Protein AF-A0A7T5R439-F1 (afdb_monomer_lite)

Secondary structure (DSSP, 8-state):
---PPPHHHHHHHHH-HHHHHHHHTS-GGGHHHHHHHHHHHHHHHTHHHH-SSHHHHHHHHHHHHHHHHHHHHT------TTHHHHHHHHHHHT--HHHHHHHHHHHHGGGGT---SSHHHHHHHHHHHTHHHHHHHHHHHT---TTHHHHHHHHHHHHHHHHHHHHHHTT---S-GGG--HHHHHH-HHHHHHHHHHHHHHHHHHHHHT-----HHHHHHHHHHHHHHHHHHHTTT-TTSHHHHSPPTTHHHHHH--

Sequence (258 aa):
MSDTLSYTGSLVRQNDPERFFLSLLQPAALRPALWALLALHQEIAKTREVVSEPTLGYMRLQWWRESIQSLFEGTAVSHHDILGPLAAAIQTYHLPQALFEQMLTGREYDLGNNIPATMEELNGYIGGVVTPLTEMILKVTGERPDGAAMISNAYGISGVMRSIPCMARQGRSLLPRECGTVDELFLDRTKRQEVLTMMHNAACQSLLDAGSFSSKWLKGMARTTHICLRHMQRLDFNVLDERFSAQPPFLQIRLLLG

Organism: NCBI:txid349221

Structure (mmCIF, N/CA/C/O backbone):
data_AF-A0A7T5R439-F1
#
_entry.id   AF-A0A7T5R439-F1
#
loop_
_atom_site.group_PDB
_atom_site.id
_atom_site.type_symbol
_atom_site.label_atom_id
_atom_site.label_alt_id
_atom_site.label_comp_id
_atom_site.label_asym_id
_atom_site.label_entity_id
_atom_site.label_seq_id
_atom_site.pdbx_PDB_ins_code
_atom_site.Cartn_x
_atom_site.Cartn_y
_atom_site.Cartn_z
_atom_site.occupancy
_atom_site.B_iso_or_equiv
_atom_site.auth_seq_id
_atom_site.auth_comp_id
_atom_site.auth_asym_id
_atom_site.auth_atom_id
_atom_site.pdbx_PDB_model_num
ATOM 1 N N . MET A 1 1 ? -24.910 -16.518 12.219 1.00 36.19 1 MET A N 1
ATOM 2 C CA . MET A 1 1 ? -25.427 -15.202 11.794 1.00 36.19 1 MET A CA 1
ATOM 3 C C . MET A 1 1 ? -24.653 -14.822 10.547 1.00 36.19 1 MET A C 1
ATOM 5 O O . MET A 1 1 ? -23.442 -14.989 10.548 1.00 36.19 1 MET A O 1
ATOM 9 N N . SER A 1 2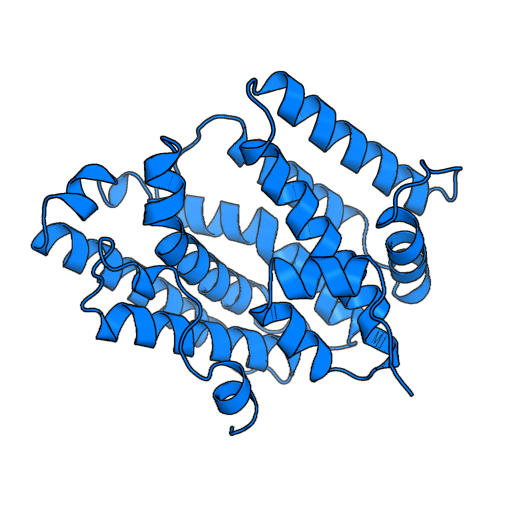 ? -25.334 -14.469 9.459 1.00 41.50 2 SER A N 1
ATOM 10 C CA . SER A 1 2 ? -24.666 -13.939 8.267 1.00 41.50 2 SER A CA 1
ATOM 11 C C . SER A 1 2 ? -24.110 -12.568 8.639 1.00 41.50 2 SER A C 1
ATOM 13 O O . SER A 1 2 ? -24.858 -11.595 8.608 1.00 41.50 2 SER A O 1
ATOM 15 N N . ASP A 1 3 ? -22.846 -12.500 9.057 1.00 55.12 3 ASP A N 1
ATOM 16 C CA . ASP A 1 3 ? -22.152 -11.227 9.263 1.00 55.12 3 ASP A CA 1
ATOM 17 C C . ASP A 1 3 ? -21.957 -10.572 7.895 1.00 55.12 3 ASP A C 1
ATOM 19 O O . ASP A 1 3 ? -20.976 -10.808 7.186 1.00 55.12 3 ASP A O 1
ATOM 23 N N . THR A 1 4 ? -22.948 -9.786 7.485 1.00 84.38 4 THR A N 1
ATOM 24 C CA . THR A 1 4 ? -22.843 -8.935 6.307 1.00 84.38 4 THR A CA 1
ATOM 25 C C . THR A 1 4 ? -21.735 -7.922 6.572 1.00 84.38 4 THR A C 1
ATOM 27 O O . THR A 1 4 ? -21.805 -7.148 7.526 1.00 84.38 4 THR A O 1
ATOM 30 N N . LEU A 1 5 ? -20.682 -7.956 5.753 1.00 89.31 5 LEU A N 1
ATOM 31 C CA . LEU A 1 5 ? -19.584 -6.996 5.843 1.00 89.31 5 LEU A CA 1
ATOM 32 C C . LEU A 1 5 ? -20.117 -5.569 5.676 1.00 89.31 5 LEU A C 1
ATOM 34 O O . LEU A 1 5 ? -21.018 -5.328 4.872 1.00 89.31 5 LEU A O 1
ATOM 38 N N . SER A 1 6 ? -19.512 -4.610 6.382 1.00 94.00 6 SER A N 1
ATOM 39 C CA . SER A 1 6 ? -19.744 -3.190 6.108 1.00 94.00 6 SER A CA 1
ATOM 40 C C . SER A 1 6 ? -19.358 -2.847 4.663 1.00 94.00 6 SER A C 1
ATOM 42 O O . SER A 1 6 ? -18.637 -3.604 4.002 1.00 94.00 6 SER A O 1
ATOM 44 N N . TYR A 1 7 ? -19.779 -1.676 4.176 1.00 95.50 7 TYR A N 1
ATOM 45 C CA . TYR A 1 7 ? -19.345 -1.177 2.868 1.00 95.50 7 TYR A CA 1
ATOM 46 C C . TYR A 1 7 ? -17.811 -1.162 2.747 1.00 95.50 7 TYR A C 1
ATOM 48 O O . TYR A 1 7 ? -17.253 -1.754 1.825 1.00 95.50 7 TYR A O 1
ATOM 56 N N . THR A 1 8 ? -17.117 -0.583 3.736 1.00 97.25 8 THR A N 1
ATOM 57 C CA . THR A 1 8 ? -15.646 -0.546 3.780 1.00 97.25 8 THR A CA 1
ATOM 58 C C . THR A 1 8 ? -15.032 -1.946 3.818 1.00 97.25 8 THR A C 1
ATOM 60 O O . THR A 1 8 ? -14.079 -2.211 3.093 1.00 97.25 8 THR A O 1
ATOM 63 N N . GLY A 1 9 ? -15.598 -2.879 4.591 1.00 97.12 9 GLY A N 1
ATOM 64 C CA . GLY A 1 9 ? -15.132 -4.267 4.632 1.00 97.12 9 GLY A CA 1
ATOM 65 C C . GLY A 1 9 ? -15.299 -4.988 3.292 1.00 97.12 9 GLY A C 1
ATOM 66 O O . GLY A 1 9 ? -14.397 -5.705 2.859 1.00 97.12 9 GLY A O 1
ATOM 67 N N . SER A 1 10 ? -16.419 -4.759 2.605 1.00 96.81 10 SER A N 1
ATOM 68 C CA . SER A 1 10 ? -16.687 -5.316 1.274 1.00 96.81 10 SER A CA 1
ATOM 69 C C . SER A 1 10 ? -15.727 -4.754 0.224 1.00 96.81 10 SER A C 1
ATOM 71 O O . SER A 1 10 ? -15.147 -5.524 -0.545 1.00 96.81 10 SER A O 1
ATOM 73 N N . LEU A 1 11 ? -15.492 -3.437 0.246 1.00 96.06 11 LEU A N 1
ATOM 74 C CA . LEU A 1 11 ? -14.556 -2.761 -0.653 1.00 96.06 11 LEU A CA 1
ATOM 75 C C . LEU A 1 11 ? -13.129 -3.296 -0.480 1.00 96.06 11 LEU A C 1
ATOM 77 O O . LEU A 1 11 ? -12.463 -3.631 -1.462 1.00 96.06 11 LEU A O 1
ATOM 81 N N . VAL A 1 12 ? -12.675 -3.432 0.770 1.00 97.25 12 VAL A N 1
ATOM 82 C CA . VAL A 1 12 ? -11.326 -3.922 1.080 1.00 97.25 12 VAL A CA 1
ATOM 83 C C . VAL A 1 12 ? -11.181 -5.394 0.709 1.00 97.25 12 VAL A C 1
ATOM 85 O O . VAL A 1 12 ? -10.183 -5.763 0.101 1.00 97.25 12 VAL A O 1
ATOM 88 N N . ARG A 1 13 ? -12.187 -6.235 0.977 1.00 95.69 13 ARG A N 1
ATOM 89 C CA . ARG A 1 13 ? -12.178 -7.646 0.558 1.00 95.69 13 ARG A CA 1
ATOM 90 C C . ARG A 1 13 ? -12.018 -7.807 -0.955 1.00 95.69 13 ARG A C 1
ATOM 92 O O . ARG A 1 13 ? -11.342 -8.737 -1.386 1.00 95.69 13 ARG A O 1
ATOM 99 N N . GLN A 1 14 ? -12.667 -6.950 -1.740 1.00 94.12 14 GLN A N 1
ATOM 100 C CA . GLN A 1 14 ? -12.645 -7.032 -3.199 1.00 94.12 14 GLN A CA 1
ATOM 101 C C . GLN A 1 14 ? -11.305 -6.582 -3.788 1.00 94.12 14 GLN A C 1
ATOM 103 O O . GLN A 1 14 ? -10.763 -7.254 -4.660 1.00 94.12 14 GLN A O 1
ATOM 108 N N . ASN A 1 15 ? -10.783 -5.451 -3.318 1.00 92.69 15 ASN A N 1
ATOM 109 C CA . ASN A 1 15 ? -9.663 -4.764 -3.964 1.00 92.69 15 ASN A CA 1
ATOM 110 C C . ASN A 1 15 ? -8.315 -5.003 -3.263 1.00 92.69 15 ASN A C 1
ATOM 112 O O . ASN A 1 15 ? -7.264 -4.708 -3.823 1.00 92.69 15 ASN A O 1
ATOM 116 N N . ASP A 1 16 ? -8.335 -5.513 -2.032 1.00 93.44 16 ASP A N 1
ATOM 117 C CA . ASP A 1 16 ? -7.153 -5.737 -1.200 1.00 93.44 16 ASP A CA 1
ATOM 118 C C . ASP A 1 16 ? -7.342 -6.957 -0.284 1.00 93.44 16 ASP A C 1
ATOM 120 O O . ASP A 1 16 ? -7.381 -6.854 0.951 1.00 93.44 16 ASP A O 1
ATOM 124 N N . PRO A 1 17 ? -7.493 -8.151 -0.882 1.00 92.31 17 PRO A N 1
ATOM 125 C CA . PRO A 1 17 ? -7.765 -9.372 -0.134 1.00 92.31 17 PRO A CA 1
ATOM 126 C C . PRO A 1 17 ? -6.635 -9.732 0.843 1.00 92.31 17 PRO A C 1
ATOM 128 O O . PRO A 1 17 ? -6.878 -10.420 1.834 1.00 92.31 17 PRO A O 1
ATOM 131 N N . GLU A 1 18 ? -5.408 -9.271 0.583 1.00 92.69 18 GLU A N 1
ATOM 132 C CA . GLU A 1 18 ? -4.233 -9.498 1.430 1.00 92.69 18 GLU A CA 1
ATOM 133 C C . GLU A 1 18 ? -4.396 -8.786 2.775 1.00 92.69 18 GLU A C 1
ATOM 135 O O . GLU A 1 18 ? -4.435 -9.440 3.823 1.00 92.69 18 GLU A O 1
ATOM 140 N N . ARG A 1 19 ? -4.580 -7.458 2.764 1.00 95.38 19 ARG A N 1
ATOM 141 C CA . ARG A 1 19 ? -4.752 -6.689 4.005 1.00 95.38 19 ARG A CA 1
ATOM 142 C C . ARG A 1 19 ? -6.142 -6.872 4.612 1.00 95.38 19 ARG A C 1
ATOM 144 O O . ARG A 1 19 ? -6.267 -6.799 5.836 1.00 95.38 19 ARG A O 1
ATOM 151 N N . PHE A 1 20 ? -7.157 -7.228 3.812 1.00 96.25 20 PHE A N 1
ATOM 152 C CA . PHE A 1 20 ? -8.430 -7.726 4.342 1.00 96.25 20 PHE A CA 1
ATOM 153 C C . PHE A 1 20 ? -8.198 -8.942 5.244 1.00 96.25 20 PHE A C 1
ATOM 155 O O . PHE A 1 20 ? -8.630 -8.941 6.394 1.00 96.25 20 PHE A O 1
ATOM 162 N N . PHE A 1 21 ? -7.468 -9.955 4.771 1.00 94.88 21 PHE A N 1
ATOM 163 C CA . PHE A 1 21 ? -7.203 -11.148 5.571 1.00 94.88 21 PHE A CA 1
ATOM 164 C C . PHE A 1 21 ? -6.377 -10.835 6.825 1.00 94.88 21 PHE A C 1
ATOM 166 O O . PHE A 1 21 ? -6.724 -11.300 7.910 1.00 94.88 21 PHE A O 1
ATOM 173 N N . LEU A 1 22 ? -5.345 -9.989 6.716 1.00 95.75 22 LEU A N 1
ATOM 174 C CA . LEU A 1 22 ? -4.570 -9.549 7.883 1.00 95.75 22 LEU A CA 1
ATOM 175 C C . LEU A 1 22 ? -5.447 -8.868 8.943 1.00 95.75 22 LEU A C 1
ATOM 177 O O . LEU A 1 22 ? -5.256 -9.100 10.136 1.00 95.75 22 LEU A O 1
ATOM 181 N N . SER A 1 23 ? -6.455 -8.094 8.529 1.00 96.81 23 SER A N 1
ATOM 182 C CA . SER A 1 23 ? -7.412 -7.486 9.464 1.00 96.81 23 SER A CA 1
ATOM 183 C C . SER A 1 23 ? -8.276 -8.521 10.197 1.00 96.81 23 SER A C 1
ATOM 185 O O . SER A 1 23 ? -8.671 -8.293 11.338 1.00 96.81 23 SER A O 1
ATOM 187 N N . LEU A 1 24 ? -8.536 -9.691 9.601 1.00 95.25 24 LEU A N 1
ATOM 188 C CA . LEU A 1 24 ? -9.298 -10.760 10.257 1.00 95.25 24 LEU A CA 1
ATOM 189 C C . LEU A 1 24 ? -8.507 -11.438 11.383 1.00 95.25 24 LEU A C 1
ATOM 191 O O . LEU A 1 24 ? -9.117 -11.945 12.325 1.00 95.25 24 LEU A O 1
ATOM 195 N N . LEU A 1 25 ? -7.172 -11.392 11.320 1.00 93.25 25 LEU A N 1
ATOM 196 C CA . LEU A 1 25 ? -6.280 -11.862 12.386 1.00 93.25 25 LEU A CA 1
ATOM 197 C C . LEU A 1 25 ? -6.239 -10.905 13.589 1.00 93.25 25 LEU A C 1
ATOM 199 O O . LEU A 1 25 ? -5.711 -11.261 14.643 1.00 93.25 25 LEU A O 1
ATOM 203 N N . GLN A 1 26 ? -6.803 -9.703 13.443 1.00 95.44 26 GLN A N 1
ATOM 204 C CA . GLN A 1 26 ? -6.960 -8.728 14.517 1.00 95.44 26 GLN A CA 1
ATOM 205 C C . GLN A 1 26 ? -8.300 -8.925 15.253 1.00 95.44 26 GLN A C 1
ATOM 207 O O . GLN A 1 26 ? -9.252 -9.479 14.678 1.00 95.44 26 GLN A O 1
ATOM 212 N N . PRO A 1 27 ? -8.409 -8.474 16.522 1.00 96.56 27 PRO A N 1
ATOM 213 C CA . PRO A 1 27 ? -9.661 -8.510 17.271 1.00 96.56 27 PRO A CA 1
ATOM 214 C C . PRO A 1 27 ? -10.825 -7.897 16.484 1.00 96.56 27 PRO A C 1
ATOM 216 O O . PRO A 1 27 ? -10.680 -6.844 15.862 1.00 96.56 27 PRO A O 1
ATOM 219 N N . ALA A 1 28 ? -11.998 -8.536 16.537 1.00 96.50 28 ALA A N 1
ATOM 220 C CA . ALA A 1 28 ? -13.165 -8.141 15.744 1.00 96.50 28 ALA A CA 1
ATOM 221 C C . ALA A 1 28 ? -13.570 -6.670 15.937 1.00 96.50 28 ALA A C 1
ATOM 223 O O . ALA A 1 28 ? -13.944 -6.014 14.969 1.00 96.50 28 ALA A O 1
ATOM 224 N N . ALA A 1 29 ? -13.410 -6.142 17.155 1.00 96.88 29 ALA A N 1
ATOM 225 C CA . ALA A 1 29 ? -13.717 -4.754 17.499 1.00 96.88 29 ALA A CA 1
ATOM 226 C C . ALA A 1 29 ? -12.873 -3.715 16.735 1.00 96.88 29 ALA A C 1
ATOM 228 O O . ALA A 1 29 ? -13.324 -2.591 16.549 1.00 96.88 29 ALA A O 1
ATOM 229 N N . LEU A 1 30 ? -11.671 -4.077 16.267 1.00 98.19 30 LEU A N 1
ATOM 230 C CA . LEU A 1 30 ? -10.779 -3.156 15.550 1.00 98.19 30 LEU A CA 1
ATOM 231 C C . LEU A 1 30 ? -11.061 -3.109 14.042 1.00 98.19 30 LEU A C 1
ATOM 233 O O . LEU A 1 30 ? -10.717 -2.141 13.365 1.00 98.19 30 LEU A O 1
ATOM 237 N N . ARG A 1 31 ? -11.678 -4.164 13.497 1.00 97.81 31 ARG A N 1
ATOM 238 C CA . ARG A 1 31 ? -11.831 -4.368 12.048 1.00 97.81 31 ARG A CA 1
ATOM 239 C C . ARG A 1 31 ? -12.554 -3.223 11.333 1.00 97.81 31 ARG A C 1
ATOM 241 O 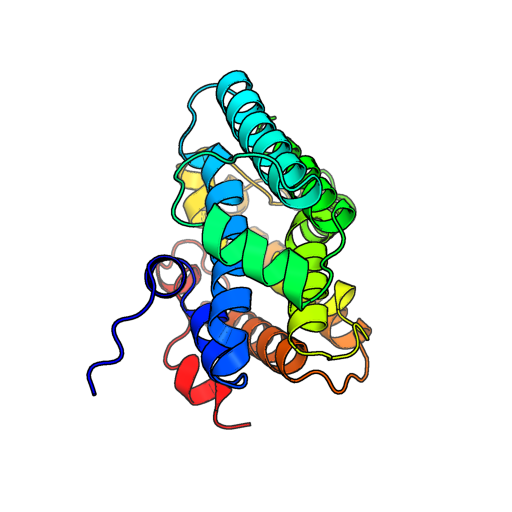O . ARG A 1 31 ? -12.073 -2.855 10.265 1.00 97.81 31 ARG A O 1
ATOM 248 N N . PRO A 1 32 ? -13.621 -2.603 11.881 1.00 97.69 32 PRO A N 1
ATOM 249 C CA . PRO A 1 32 ? -14.261 -1.464 11.223 1.00 97.69 32 PRO A CA 1
ATOM 250 C C . PRO A 1 32 ? -13.303 -0.292 10.968 1.00 97.69 32 PRO A C 1
ATOM 252 O O . PRO A 1 32 ? -13.306 0.265 9.870 1.00 97.69 32 PRO A O 1
ATOM 255 N N . ALA A 1 33 ? -12.441 0.037 11.938 1.00 98.44 33 ALA A N 1
ATOM 256 C CA . ALA A 1 33 ? -11.448 1.102 11.798 1.00 98.44 33 ALA A CA 1
ATOM 257 C C . ALA A 1 33 ? -10.343 0.725 10.800 1.00 98.44 33 ALA A C 1
ATOM 259 O O . ALA A 1 33 ? -9.982 1.532 9.943 1.00 98.44 33 ALA A O 1
ATOM 260 N N . LEU A 1 34 ? -9.864 -0.523 10.848 1.00 98.69 34 LEU A N 1
ATOM 261 C CA . LEU A 1 34 ? -8.894 -1.033 9.873 1.00 98.69 34 LEU A CA 1
ATOM 262 C C . LEU A 1 34 ? -9.450 -0.976 8.446 1.00 98.69 34 LEU A C 1
ATOM 264 O O . LEU A 1 34 ? -8.769 -0.516 7.533 1.00 98.69 34 LEU A O 1
ATOM 268 N N . TRP A 1 35 ? -10.699 -1.400 8.244 1.00 98.62 35 TRP A N 1
ATOM 269 C CA . TRP A 1 35 ? -11.342 -1.354 6.934 1.00 98.62 35 TRP A CA 1
ATOM 270 C C . TRP A 1 35 ? -11.584 0.073 6.453 1.00 98.62 35 TRP A C 1
ATOM 272 O O . TRP A 1 35 ? -11.433 0.316 5.263 1.00 98.62 35 TRP A O 1
ATOM 282 N N . ALA A 1 36 ? -11.904 1.022 7.338 1.00 98.38 36 ALA A N 1
ATOM 283 C CA . ALA A 1 36 ? -12.025 2.432 6.965 1.00 98.38 36 ALA A CA 1
ATOM 284 C C . ALA A 1 36 ? -10.696 3.002 6.435 1.00 98.38 36 ALA A C 1
ATOM 286 O O . ALA A 1 36 ? -10.678 3.616 5.369 1.00 98.38 36 ALA A O 1
ATOM 287 N N . LEU A 1 37 ? -9.580 2.735 7.125 1.00 98.69 37 LEU A N 1
ATOM 288 C CA . LEU A 1 37 ? -8.247 3.184 6.704 1.00 98.69 37 LEU A CA 1
ATOM 289 C C . LEU A 1 37 ? -7.794 2.523 5.395 1.00 98.69 37 LEU A C 1
ATOM 291 O O . LEU A 1 37 ? -7.298 3.198 4.493 1.00 98.69 37 LEU A O 1
ATOM 295 N N . LEU A 1 38 ? -7.999 1.209 5.265 1.00 98.56 38 LEU A N 1
ATOM 296 C CA . LEU A 1 38 ? -7.659 0.464 4.050 1.00 98.56 38 LEU A CA 1
ATOM 297 C C . LEU A 1 38 ? -8.515 0.907 2.853 1.00 98.56 38 LEU A C 1
ATOM 299 O O . LEU A 1 38 ? -7.983 1.069 1.755 1.00 98.56 38 LEU A O 1
ATOM 303 N N . ALA A 1 39 ? -9.814 1.141 3.065 1.00 98.19 39 ALA A N 1
ATOM 304 C CA . ALA A 1 39 ? -10.729 1.652 2.047 1.00 98.19 39 ALA A CA 1
ATOM 305 C C . ALA A 1 39 ? -10.318 3.053 1.580 1.00 98.19 39 ALA A C 1
ATOM 307 O O . ALA A 1 39 ? -10.225 3.288 0.376 1.00 98.19 39 ALA A O 1
ATOM 308 N N . LEU A 1 40 ? -10.006 3.959 2.516 1.00 98.12 40 LEU A N 1
ATOM 309 C CA . LEU A 1 40 ? -9.511 5.296 2.193 1.00 98.12 40 LEU A CA 1
ATOM 310 C C . LEU A 1 40 ? -8.239 5.225 1.342 1.00 98.12 40 LEU A C 1
ATOM 312 O O . LEU A 1 40 ? -8.172 5.843 0.283 1.00 98.12 40 LEU A O 1
ATOM 316 N N . HIS A 1 41 ? -7.245 4.443 1.774 1.00 97.69 41 HIS A N 1
ATOM 317 C CA . HIS A 1 41 ? -5.986 4.313 1.040 1.00 97.69 41 HIS A CA 1
ATOM 318 C C . HIS A 1 41 ? -6.208 3.834 -0.404 1.00 97.69 41 HIS A C 1
ATOM 320 O O . HIS A 1 41 ? -5.544 4.313 -1.323 1.00 97.69 41 HIS A O 1
ATOM 326 N N . GLN A 1 42 ? -7.145 2.908 -0.626 1.00 95.31 42 GLN A N 1
ATOM 327 C CA . GLN A 1 42 ? -7.497 2.452 -1.973 1.00 95.31 42 GLN A CA 1
ATOM 328 C C . GLN A 1 42 ? -8.189 3.538 -2.798 1.00 95.31 42 GLN A C 1
ATOM 330 O O . GLN A 1 42 ? -7.831 3.730 -3.956 1.00 95.31 42 GLN A O 1
ATOM 335 N N . GLU A 1 43 ? -9.156 4.256 -2.229 1.00 95.00 43 GLU A N 1
ATOM 336 C CA . GLU A 1 43 ? -9.875 5.308 -2.955 1.00 95.00 43 GLU A CA 1
ATOM 337 C C . GLU A 1 43 ? -8.979 6.489 -3.334 1.00 95.00 43 GLU A C 1
ATOM 339 O O . GLU A 1 43 ? -9.120 7.036 -4.431 1.00 95.00 43 GLU A O 1
ATOM 344 N N . ILE A 1 44 ? -8.019 6.846 -2.475 1.00 95.62 44 ILE A N 1
ATOM 345 C CA . ILE A 1 44 ? -7.010 7.852 -2.813 1.00 95.62 44 ILE A CA 1
ATOM 346 C C . ILE A 1 44 ? -6.110 7.320 -3.940 1.00 95.62 44 ILE A C 1
ATOM 348 O O . ILE A 1 44 ? -5.922 8.020 -4.934 1.00 95.62 44 ILE A O 1
ATOM 352 N N . ALA A 1 45 ? -5.610 6.080 -3.844 1.00 93.19 45 ALA A N 1
ATOM 353 C CA . ALA A 1 45 ? -4.738 5.480 -4.863 1.00 93.19 45 ALA A CA 1
ATOM 354 C C . ALA A 1 45 ? -5.392 5.389 -6.255 1.00 93.19 45 ALA A C 1
ATOM 356 O O . ALA A 1 45 ? -4.745 5.674 -7.264 1.00 93.19 45 ALA A O 1
ATOM 357 N N . LYS A 1 46 ? -6.691 5.066 -6.314 1.00 92.19 46 LYS A N 1
ATOM 358 C CA . LYS A 1 46 ? -7.465 5.001 -7.565 1.00 92.19 46 LYS A CA 1
ATOM 359 C C . LYS A 1 46 ? -7.579 6.343 -8.282 1.00 92.19 46 LYS A C 1
ATOM 361 O O . LYS A 1 46 ? -7.888 6.351 -9.468 1.00 92.19 46 LYS A O 1
ATOM 366 N N . THR A 1 47 ? -7.331 7.469 -7.605 1.00 93.62 47 THR A N 1
ATOM 367 C CA . THR A 1 47 ? -7.477 8.814 -8.188 1.00 93.62 47 THR A CA 1
ATOM 368 C C . THR A 1 47 ? -6.767 8.928 -9.528 1.00 93.62 47 THR A C 1
ATOM 370 O O . THR A 1 47 ? -7.378 9.377 -10.491 1.00 93.62 47 THR A O 1
ATOM 373 N N . ARG A 1 48 ? -5.522 8.447 -9.633 1.00 90.25 48 ARG A N 1
ATOM 374 C CA . ARG A 1 48 ? -4.771 8.518 -10.890 1.00 90.25 48 ARG A CA 1
ATOM 375 C C . ARG A 1 48 ? -5.350 7.637 -12.003 1.00 90.25 48 ARG A C 1
ATOM 377 O O . ARG A 1 48 ? -5.147 7.945 -13.173 1.00 90.25 48 ARG A O 1
ATOM 384 N N . GLU A 1 49 ? -6.038 6.553 -11.664 1.00 87.88 49 GLU A N 1
ATOM 385 C CA . GLU A 1 49 ? -6.609 5.608 -12.633 1.00 87.88 49 GLU A CA 1
ATOM 386 C C . GLU A 1 49 ? -7.949 6.087 -13.203 1.00 87.88 49 GLU A C 1
ATOM 388 O O . GLU A 1 49 ? -8.283 5.753 -14.335 1.00 87.88 49 GLU A O 1
ATOM 393 N N . VAL A 1 50 ? -8.709 6.872 -12.432 1.00 89.31 50 VAL A N 1
ATOM 394 C CA . VAL A 1 50 ? -10.078 7.285 -12.792 1.00 89.31 50 VAL A CA 1
ATOM 395 C C . VAL A 1 50 ? -10.171 8.688 -13.396 1.00 89.31 50 VAL A C 1
ATOM 397 O O . VAL A 1 50 ? -11.255 9.094 -13.812 1.00 89.31 50 VAL A O 1
ATOM 400 N N . VAL A 1 51 ? -9.069 9.442 -13.434 1.00 89.81 51 VAL A N 1
ATOM 401 C CA . VAL A 1 51 ? -9.020 10.799 -14.001 1.00 89.81 51 VAL A CA 1
ATOM 402 C C . VAL A 1 51 ? -8.192 10.836 -15.283 1.00 89.81 51 VAL A C 1
ATOM 404 O O . VAL A 1 51 ? -7.114 10.246 -15.352 1.00 89.81 51 VAL A O 1
ATOM 407 N N . SER A 1 52 ? -8.684 11.565 -16.285 1.00 84.31 52 SER A N 1
ATOM 408 C CA . SER A 1 52 ? -7.984 11.745 -17.566 1.00 84.31 52 SER A CA 1
ATOM 409 C C . SER A 1 52 ? -6.943 12.865 -17.518 1.00 84.31 52 SER A C 1
ATOM 411 O O . SER A 1 52 ? -5.887 12.741 -18.126 1.00 84.31 52 SER A O 1
ATOM 413 N N . GLU A 1 53 ? -7.224 13.934 -16.765 1.00 90.25 53 GLU A N 1
ATOM 414 C CA . GLU A 1 53 ? -6.381 15.131 -16.679 1.00 90.25 53 GLU A CA 1
ATOM 415 C C . GLU A 1 53 ? -5.799 15.299 -15.267 1.00 90.25 53 GLU A C 1
ATOM 417 O O . GLU A 1 53 ? -6.548 15.157 -14.290 1.00 90.25 53 GLU A O 1
ATOM 422 N N . PRO A 1 54 ? -4.512 15.674 -15.116 1.00 92.00 54 PRO A N 1
ATOM 423 C CA . PRO A 1 54 ? -3.891 15.890 -13.806 1.00 92.00 54 PRO A CA 1
ATOM 424 C C . PRO A 1 54 ? -4.680 16.848 -12.908 1.00 92.00 54 PRO A C 1
ATOM 426 O O . PRO A 1 54 ? -4.849 16.580 -11.720 1.00 92.00 54 PRO A O 1
ATOM 429 N N . THR A 1 55 ? -5.241 17.922 -13.474 1.00 94.38 55 THR A N 1
ATOM 430 C CA . THR A 1 55 ? -6.057 18.904 -12.741 1.00 94.38 55 THR A CA 1
ATOM 431 C C . THR A 1 55 ? -7.264 18.268 -12.049 1.00 94.38 55 THR A C 1
ATOM 433 O O . THR A 1 55 ? -7.540 18.592 -10.897 1.00 94.38 55 THR A O 1
ATOM 436 N N . LEU A 1 56 ? -7.950 17.318 -12.697 1.00 95.62 56 LEU A N 1
ATOM 437 C CA . LEU A 1 56 ? -9.073 16.597 -12.083 1.00 95.62 56 LEU A CA 1
ATOM 438 C C . LEU A 1 56 ? -8.602 15.706 -10.928 1.00 95.62 56 LEU A C 1
ATOM 440 O O . LEU A 1 56 ? -9.291 15.582 -9.915 1.00 95.62 56 LEU A O 1
ATOM 444 N N . GLY A 1 57 ? -7.410 15.121 -11.060 1.00 95.81 57 GLY A N 1
ATOM 445 C CA . GLY A 1 57 ? -6.752 14.392 -9.980 1.00 95.81 57 GLY A CA 1
ATOM 446 C C . GLY A 1 57 ? -6.477 15.278 -8.769 1.00 95.81 57 GLY A C 1
ATOM 447 O O . GLY A 1 57 ? -6.859 14.917 -7.657 1.00 95.81 57 GLY A O 1
ATOM 448 N N . TYR A 1 58 ? -5.898 16.463 -8.987 1.00 96.38 58 TYR A N 1
ATOM 449 C CA . TYR A 1 58 ? -5.639 17.432 -7.918 1.00 96.38 58 TYR A CA 1
ATOM 450 C C . TYR A 1 58 ? -6.931 17.868 -7.226 1.00 96.38 58 TYR A C 1
ATOM 452 O O . TYR A 1 58 ? -6.986 17.872 -6.001 1.00 96.38 58 TYR A O 1
ATOM 460 N N . MET A 1 59 ? -7.998 18.150 -7.981 1.00 96.56 59 MET A N 1
ATOM 461 C CA . MET A 1 59 ? -9.306 18.484 -7.403 1.00 96.56 59 MET A CA 1
ATOM 462 C C . MET A 1 59 ? -9.867 17.347 -6.536 1.00 96.56 59 MET A C 1
ATOM 464 O O . MET A 1 59 ? -10.402 17.603 -5.460 1.00 96.56 59 MET A O 1
ATOM 468 N N . ARG A 1 60 ? -9.724 16.085 -6.964 1.00 96.62 60 ARG A N 1
ATOM 469 C CA . ARG A 1 60 ? -10.177 14.922 -6.182 1.00 96.62 60 ARG A CA 1
ATOM 470 C C . ARG A 1 60 ? -9.355 14.726 -4.905 1.00 96.62 60 ARG A C 1
ATOM 472 O O . ARG A 1 60 ? -9.938 14.448 -3.860 1.00 96.62 60 ARG A O 1
ATOM 479 N N . LEU A 1 61 ? -8.028 14.868 -4.968 1.00 97.19 61 LEU A N 1
ATOM 480 C CA . LEU A 1 61 ? -7.171 14.803 -3.775 1.00 97.19 61 LEU A CA 1
ATOM 481 C C . LEU A 1 61 ? -7.461 15.960 -2.815 1.00 97.19 61 LEU A C 1
ATOM 483 O O . LEU A 1 61 ? -7.525 15.746 -1.607 1.00 97.19 61 LEU A O 1
ATOM 487 N N . GLN A 1 62 ? -7.722 17.153 -3.347 1.00 97.25 62 GLN A N 1
ATOM 488 C CA . GLN A 1 62 ? -8.113 18.311 -2.553 1.00 97.25 62 GLN A CA 1
ATOM 489 C C . GLN A 1 62 ? -9.463 18.100 -1.858 1.00 97.25 62 GLN A C 1
ATOM 491 O O . GLN A 1 62 ? -9.584 18.369 -0.667 1.00 97.25 62 GLN A O 1
ATOM 496 N N . TRP A 1 63 ? -10.447 17.519 -2.548 1.00 96.62 63 TRP A N 1
ATOM 497 C CA . TRP A 1 63 ? -11.715 17.140 -1.923 1.00 96.62 63 TRP A CA 1
ATOM 498 C C . TRP A 1 63 ? -11.520 16.141 -0.772 1.00 96.62 63 TRP A C 1
ATOM 500 O O . TRP A 1 63 ? -12.156 16.273 0.275 1.00 96.62 63 TRP A O 1
ATOM 510 N N . TRP A 1 64 ? -10.625 15.155 -0.928 1.00 97.38 64 TRP A N 1
ATOM 511 C CA . TRP A 1 64 ? -10.281 14.231 0.159 1.00 97.38 64 TRP A CA 1
ATOM 512 C C . TRP A 1 64 ? -9.628 14.950 1.338 1.00 97.38 64 TRP A C 1
ATOM 514 O O . TRP A 1 64 ? -9.987 14.674 2.483 1.00 97.38 64 TRP A O 1
ATOM 524 N N . ARG A 1 65 ? -8.706 15.876 1.062 1.00 97.56 65 ARG A N 1
ATOM 525 C CA . ARG A 1 65 ? -8.029 16.698 2.070 1.00 97.56 65 ARG A CA 1
ATOM 526 C C . ARG A 1 65 ? -9.029 17.497 2.900 1.00 97.56 65 ARG A C 1
ATOM 528 O O . ARG A 1 65 ? -9.040 17.370 4.122 1.00 97.56 65 ARG A O 1
ATOM 535 N N . GLU A 1 66 ? -9.912 18.236 2.236 1.00 96.88 66 GLU A N 1
ATOM 536 C CA . GLU A 1 66 ? -10.965 19.035 2.873 1.00 96.88 66 GLU A CA 1
ATOM 537 C C . GLU A 1 66 ? -11.939 18.151 3.658 1.00 96.88 66 GLU A C 1
ATOM 539 O O . GLU A 1 66 ? -12.238 18.431 4.815 1.00 96.88 66 GLU A O 1
ATOM 544 N N . SER A 1 67 ? -12.363 17.026 3.076 1.00 97.12 67 SER A N 1
ATOM 545 C CA . SER A 1 67 ? -13.274 16.092 3.745 1.00 97.12 67 SER A CA 1
ATOM 546 C C . SER A 1 67 ? -12.669 15.514 5.021 1.00 97.12 67 SER A C 1
ATOM 548 O O . SER A 1 67 ? -13.358 15.430 6.033 1.00 97.12 67 SER A O 1
ATOM 550 N N . ILE A 1 68 ? -11.390 15.119 4.995 1.00 97.19 68 ILE A N 1
ATOM 551 C CA . ILE A 1 68 ? -10.682 14.602 6.173 1.00 97.19 68 ILE A CA 1
ATOM 552 C C . ILE A 1 68 ? -10.493 15.712 7.205 1.00 97.19 68 ILE A C 1
ATOM 554 O O . ILE A 1 68 ? -10.745 15.474 8.384 1.00 97.19 68 ILE A O 1
ATOM 558 N N . GLN A 1 69 ? -10.111 16.918 6.778 1.00 96.88 69 GLN A N 1
ATOM 559 C CA . GLN A 1 69 ? -10.002 18.082 7.657 1.00 96.88 69 GLN A CA 1
ATOM 560 C C . GLN A 1 69 ? -11.320 18.349 8.400 1.00 96.88 69 GLN A C 1
ATOM 562 O O . GLN A 1 69 ? -11.304 18.495 9.621 1.00 96.88 69 GLN A O 1
ATOM 567 N N . SER A 1 70 ? -12.465 18.292 7.714 1.00 96.44 70 SER A N 1
ATOM 568 C CA . SER A 1 70 ? -13.778 18.435 8.352 1.00 96.44 70 SER A CA 1
ATOM 569 C C . SER A 1 70 ? -14.058 17.365 9.418 1.00 96.44 70 SER A C 1
ATOM 571 O O . SER A 1 70 ? -14.670 17.673 10.441 1.00 96.44 70 SER A O 1
ATOM 573 N N . LEU A 1 71 ? -13.566 16.125 9.250 1.00 96.12 71 LEU A N 1
ATOM 574 C CA . LEU A 1 71 ? -13.678 15.090 10.294 1.00 96.12 71 LEU A CA 1
ATOM 575 C C . LEU A 1 71 ? -12.903 15.475 11.565 1.00 96.12 71 LEU A C 1
ATOM 577 O O . LEU A 1 71 ? -13.373 15.198 12.668 1.00 96.12 71 LEU A O 1
ATOM 581 N N . PHE A 1 72 ? -11.730 16.101 11.417 1.00 96.31 72 PHE A N 1
ATOM 582 C CA . PHE A 1 72 ? -10.913 16.576 12.540 1.00 96.31 72 PHE A CA 1
ATOM 583 C C . PHE A 1 72 ? -11.513 17.808 13.225 1.00 96.31 72 PHE A C 1
ATOM 585 O O . PHE A 1 72 ? -11.419 17.938 14.443 1.00 96.31 72 PHE A O 1
ATOM 592 N N . GLU A 1 73 ? -12.164 18.682 12.460 1.00 95.06 73 GLU A N 1
ATOM 593 C CA . GLU A 1 73 ? -12.855 19.871 12.972 1.00 95.06 73 GLU A CA 1
ATOM 594 C C . GLU A 1 73 ? -14.232 19.551 13.579 1.00 95.06 73 GLU A C 1
ATOM 596 O O . GLU A 1 73 ? -14.826 20.396 14.247 1.00 95.06 73 GLU A O 1
ATOM 601 N N . GLY A 1 74 ? -14.753 18.339 13.360 1.00 90.12 74 GLY A N 1
ATOM 602 C CA . GLY A 1 74 ? -16.089 17.939 13.806 1.00 90.12 74 GLY A CA 1
ATOM 603 C C . GLY A 1 74 ? -17.218 18.644 13.046 1.00 90.12 74 GLY A C 1
ATOM 604 O O . GLY A 1 74 ? -18.321 18.785 13.576 1.00 90.12 74 GLY A O 1
ATOM 605 N N . THR A 1 75 ? -16.951 19.111 11.825 1.00 88.69 75 THR A N 1
ATOM 606 C CA . THR A 1 75 ? -17.925 19.806 10.975 1.00 88.69 75 THR A CA 1
ATOM 607 C C . THR A 1 75 ? -18.708 18.827 10.097 1.00 88.69 75 THR A C 1
ATOM 609 O O . THR A 1 75 ? -18.394 17.638 10.004 1.00 88.69 75 THR A O 1
ATOM 612 N N . ALA A 1 76 ? -19.799 19.304 9.488 1.00 74.94 76 ALA A N 1
ATOM 613 C CA . ALA A 1 76 ? -20.636 18.472 8.631 1.00 74.94 76 ALA A CA 1
ATOM 614 C C . ALA A 1 76 ? -19.839 17.975 7.417 1.00 74.94 76 ALA A C 1
ATOM 616 O O . ALA A 1 76 ? -19.276 18.770 6.668 1.00 74.94 76 ALA A O 1
ATOM 617 N N . VAL A 1 77 ? -19.840 16.661 7.204 1.00 77.44 77 VAL A N 1
ATOM 618 C CA . VAL A 1 77 ? -19.170 16.025 6.066 1.00 77.44 77 VAL A CA 1
ATOM 619 C C . VAL A 1 77 ? -20.165 15.531 5.027 1.00 77.44 77 VAL A C 1
ATOM 621 O O . VAL A 1 77 ? -21.330 15.264 5.325 1.00 77.44 77 VAL A O 1
ATOM 624 N N . SER A 1 78 ? -19.689 15.401 3.788 1.00 74.25 78 SER A N 1
ATOM 625 C CA . SER A 1 78 ? -20.442 14.772 2.703 1.00 74.25 78 SER A CA 1
ATOM 626 C C . SER A 1 78 ? -20.939 13.377 3.110 1.00 74.25 78 SER A C 1
ATOM 628 O O . SER A 1 78 ? -20.258 12.653 3.841 1.00 74.25 78 SER A O 1
ATOM 630 N N . HIS A 1 79 ? -22.112 12.979 2.608 1.00 79.75 79 HIS A N 1
ATOM 631 C CA . HIS A 1 79 ? -22.626 11.617 2.768 1.00 79.75 79 HIS A CA 1
ATOM 632 C C . HIS A 1 79 ? -21.789 10.667 1.901 1.00 79.75 79 HIS A C 1
ATOM 634 O O . HIS A 1 79 ? -22.132 10.376 0.758 1.00 79.75 79 HIS A O 1
ATOM 640 N N . HIS A 1 80 ? -20.652 10.230 2.438 1.00 90.56 80 HIS A N 1
ATOM 641 C CA . HIS A 1 80 ? -19.731 9.311 1.784 1.00 90.56 80 HIS A CA 1
ATOM 642 C C . HIS A 1 80 ? -19.476 8.102 2.690 1.00 90.56 80 HIS A C 1
ATOM 644 O O . HIS A 1 80 ? -19.094 8.262 3.853 1.00 90.56 80 HIS A O 1
ATOM 650 N N . ASP A 1 81 ? -19.613 6.889 2.146 1.00 93.44 81 ASP A N 1
ATOM 651 C CA . ASP A 1 81 ? -19.626 5.630 2.915 1.00 93.44 81 ASP A CA 1
ATOM 652 C C . ASP A 1 81 ? -18.323 5.328 3.678 1.00 93.44 81 ASP A C 1
ATOM 654 O O . ASP A 1 81 ? -18.299 4.509 4.597 1.00 93.44 81 ASP A O 1
ATOM 658 N N . ILE A 1 82 ? -17.225 5.997 3.311 1.00 96.06 82 ILE A N 1
ATOM 659 C CA . ILE A 1 82 ? -15.934 5.907 4.013 1.00 96.06 82 ILE A CA 1
ATOM 660 C C . ILE A 1 82 ? -15.817 6.939 5.144 1.00 96.06 82 ILE A C 1
ATOM 662 O O . ILE A 1 82 ? -15.218 6.628 6.172 1.00 96.06 82 ILE A O 1
ATOM 666 N N . LEU A 1 83 ? -16.387 8.143 4.998 1.00 96.44 83 LEU A N 1
ATOM 667 C CA . LEU A 1 83 ? -16.139 9.256 5.927 1.00 96.44 83 LEU A CA 1
ATOM 668 C C . LEU A 1 83 ? -16.734 8.998 7.317 1.00 96.44 83 LEU A C 1
ATOM 670 O O . LEU A 1 83 ? -16.085 9.302 8.312 1.00 96.44 83 LEU A O 1
ATOM 674 N N . GLY A 1 84 ? -17.913 8.373 7.403 1.00 94.25 84 GLY A N 1
ATOM 675 C CA . GLY A 1 84 ? -18.535 8.016 8.686 1.00 94.25 84 GLY A CA 1
ATOM 676 C C . GLY A 1 84 ? -17.682 7.044 9.521 1.00 94.25 84 GLY A C 1
ATOM 677 O O . GLY A 1 84 ? -17.274 7.391 10.632 1.00 94.25 84 GLY A O 1
ATOM 678 N N . PRO A 1 85 ? -17.348 5.847 8.996 1.00 95.50 85 PRO A N 1
ATOM 679 C CA . PRO A 1 85 ? -16.431 4.922 9.665 1.00 95.50 85 PRO A CA 1
ATOM 680 C C . PRO A 1 85 ? -15.054 5.532 9.959 1.00 95.50 85 PRO A C 1
ATOM 682 O O . PRO A 1 85 ? -14.449 5.218 10.986 1.00 95.50 85 PRO A O 1
ATOM 685 N N . LEU A 1 86 ? -14.561 6.414 9.083 1.00 97.38 86 LEU A N 1
ATOM 686 C CA . LEU A 1 86 ? -13.284 7.091 9.276 1.00 97.38 86 LEU A CA 1
ATOM 687 C C . LEU A 1 86 ? -13.327 8.103 10.431 1.00 97.38 86 LEU A C 1
ATOM 689 O O . LEU A 1 86 ? -12.406 8.099 11.244 1.00 97.38 86 LEU A O 1
ATOM 693 N N . ALA A 1 87 ? -14.393 8.900 10.570 1.00 96.88 87 ALA A N 1
ATOM 694 C CA . ALA A 1 87 ? -14.593 9.783 11.727 1.00 96.88 87 ALA A CA 1
ATOM 695 C C . ALA A 1 87 ? -14.568 8.997 13.043 1.00 96.88 87 ALA A C 1
ATOM 697 O O . ALA A 1 87 ? -13.853 9.371 13.973 1.00 96.88 87 ALA A O 1
ATOM 698 N N . ALA A 1 88 ? -15.290 7.873 13.102 1.00 95.81 88 ALA A N 1
ATOM 699 C CA . ALA A 1 88 ? -15.304 7.014 14.284 1.00 95.81 88 ALA A CA 1
ATOM 700 C C . ALA A 1 88 ? -13.898 6.486 14.624 1.00 95.81 88 ALA A C 1
ATOM 702 O O . ALA A 1 88 ? -13.507 6.478 15.794 1.00 95.81 88 ALA A O 1
ATOM 703 N N . ALA A 1 89 ? -13.116 6.091 13.613 1.00 98.06 89 ALA A N 1
ATOM 704 C CA . ALA A 1 89 ? -11.735 5.651 13.795 1.00 98.06 89 ALA A CA 1
ATOM 705 C C . ALA A 1 89 ? -10.813 6.788 14.275 1.00 98.06 89 ALA A C 1
ATOM 707 O O . ALA A 1 89 ? -10.049 6.592 15.222 1.00 98.06 89 ALA A O 1
ATOM 708 N N . ILE A 1 90 ? -10.905 7.977 13.668 1.00 98.25 90 ILE A N 1
ATOM 709 C CA . ILE A 1 90 ? -10.120 9.159 14.056 1.00 98.25 90 ILE A CA 1
ATOM 710 C C . ILE A 1 90 ? -10.375 9.509 15.523 1.00 98.25 90 ILE A C 1
ATOM 712 O O . ILE A 1 90 ? -9.417 9.665 16.280 1.00 98.25 90 ILE A O 1
ATOM 716 N N . GLN A 1 91 ? -11.643 9.568 15.937 1.00 96.88 91 GLN A N 1
ATOM 717 C CA . GLN A 1 91 ? -12.028 9.926 17.304 1.00 96.88 91 GLN A CA 1
ATOM 718 C C . GLN A 1 91 ? -11.617 8.858 18.323 1.00 96.88 91 GLN A C 1
ATOM 720 O O . GLN A 1 91 ? -11.039 9.190 19.353 1.00 96.88 91 GLN A O 1
ATOM 725 N N . THR A 1 92 ? -11.872 7.579 18.026 1.00 98.00 92 THR A N 1
ATOM 726 C CA . THR A 1 92 ? -11.628 6.470 18.967 1.00 98.00 92 THR A CA 1
ATOM 727 C C . THR A 1 92 ? -10.139 6.219 19.196 1.00 98.00 92 THR A C 1
ATOM 729 O O . THR A 1 92 ? -9.723 5.933 20.316 1.00 98.00 92 THR A O 1
ATOM 732 N N . TYR A 1 93 ? -9.327 6.309 18.139 1.00 98.31 93 TYR A N 1
ATOM 733 C CA . TYR A 1 93 ? -7.905 5.955 18.193 1.00 98.31 93 TYR A CA 1
ATOM 734 C C . TYR A 1 93 ? -6.978 7.173 18.164 1.00 98.31 93 TYR A C 1
ATOM 736 O O . TYR A 1 93 ? -5.758 7.003 18.160 1.00 98.31 93 TYR A O 1
ATOM 744 N N . HIS A 1 94 ? -7.533 8.390 18.161 1.00 97.62 94 HIS A N 1
ATOM 745 C CA . HIS A 1 94 ? -6.806 9.662 18.091 1.00 97.62 94 HIS A CA 1
ATOM 746 C C . HIS A 1 94 ? -5.812 9.713 16.925 1.00 97.62 94 HIS A C 1
ATOM 748 O O . HIS A 1 94 ? -4.639 10.050 17.111 1.00 97.62 94 HIS A O 1
ATOM 754 N N . LEU A 1 95 ? -6.248 9.285 15.737 1.00 98.44 95 LEU A N 1
ATOM 755 C CA . LEU A 1 95 ? -5.370 9.170 14.572 1.00 98.44 95 LEU A CA 1
ATOM 756 C C . LEU A 1 95 ? -4.794 10.543 14.186 1.00 98.44 95 LEU A C 1
ATOM 758 O O . LEU A 1 95 ? -5.540 11.515 14.146 1.00 98.44 95 LEU A O 1
ATOM 762 N N . PRO A 1 96 ? -3.486 10.653 13.903 1.00 97.88 96 PRO A N 1
ATOM 763 C CA . PRO A 1 96 ? -2.861 11.937 13.605 1.00 97.88 96 PRO A CA 1
ATOM 764 C C . PRO A 1 96 ? -3.217 12.426 12.194 1.00 97.88 96 PRO A C 1
ATOM 766 O O . PRO A 1 96 ? -2.952 11.742 11.206 1.00 97.88 96 PRO A O 1
ATOM 769 N N . GLN A 1 97 ? -3.743 13.650 12.091 1.00 98.25 97 GLN A N 1
ATOM 770 C CA . GLN A 1 97 ? -4.089 14.288 10.811 1.00 98.25 97 GLN A CA 1
ATOM 771 C C . GLN A 1 97 ? -2.906 14.336 9.833 1.00 98.25 97 GLN A C 1
ATOM 773 O O . GLN A 1 97 ? -3.079 14.110 8.638 1.00 98.25 97 GLN A O 1
ATOM 778 N N . ALA A 1 98 ? -1.692 14.553 10.347 1.00 98.31 98 ALA A N 1
ATOM 779 C CA . ALA A 1 98 ? -0.474 14.634 9.543 1.00 98.31 98 ALA A CA 1
ATOM 780 C C . ALA A 1 98 ? -0.210 13.376 8.691 1.00 98.31 98 ALA A C 1
ATOM 782 O O . ALA A 1 98 ? 0.290 13.499 7.577 1.00 98.31 98 ALA A O 1
ATOM 783 N N . LEU A 1 99 ? -0.587 12.177 9.161 1.00 98.38 99 LEU A N 1
ATOM 784 C CA . LEU A 1 99 ? -0.394 10.944 8.385 1.00 98.38 99 LEU A CA 1
ATOM 785 C C . LEU A 1 99 ? -1.361 10.846 7.195 1.00 98.38 99 LEU A C 1
ATOM 787 O O . LEU A 1 99 ? -1.008 10.285 6.159 1.00 98.38 99 LEU A O 1
ATOM 791 N N . PHE A 1 100 ? -2.560 11.424 7.305 1.00 98.50 100 PHE A N 1
ATOM 792 C CA . PHE A 1 100 ? -3.478 11.539 6.169 1.00 98.50 100 PHE A CA 1
ATOM 793 C C . PHE A 1 100 ? -2.940 12.507 5.118 1.00 98.50 100 PHE A C 1
ATOM 795 O O . PHE A 1 100 ? -2.934 12.178 3.932 1.00 98.50 100 PHE A O 1
ATOM 802 N N . GLU A 1 101 ? -2.443 13.663 5.561 1.00 98.19 101 GLU A N 1
ATOM 803 C CA . GLU A 1 101 ? -1.852 14.664 4.672 1.00 98.19 101 GLU A CA 1
ATOM 804 C C . GLU A 1 101 ? -0.628 14.113 3.934 1.00 98.19 101 GLU A C 1
ATOM 806 O O . GLU A 1 101 ? -0.508 14.277 2.720 1.00 98.19 101 GLU A O 1
ATOM 811 N N . GLN A 1 102 ? 0.239 13.380 4.639 1.00 97.62 102 GLN A N 1
ATOM 812 C CA . GLN A 1 102 ? 1.398 12.721 4.041 1.00 97.62 102 GLN A CA 1
ATOM 813 C C . GLN A 1 102 ? 0.992 11.753 2.917 1.00 97.62 102 GLN A C 1
ATOM 815 O O . GLN A 1 102 ? 1.580 11.807 1.837 1.00 97.62 102 GLN A O 1
ATOM 820 N N . MET A 1 103 ? -0.041 10.921 3.124 1.00 97.44 103 MET A N 1
ATOM 821 C CA . MET A 1 103 ? -0.550 10.027 2.072 1.00 97.44 103 MET A CA 1
ATOM 822 C C . MET A 1 103 ? -1.101 10.787 0.867 1.00 97.44 103 MET A C 1
ATOM 824 O O . MET A 1 103 ? -0.848 10.385 -0.268 1.00 97.44 103 MET A O 1
ATOM 828 N N . LEU A 1 104 ? -1.871 11.853 1.100 1.00 97.62 104 LEU A N 1
ATOM 829 C CA . LEU A 1 104 ? -2.452 12.666 0.029 1.00 97.62 104 LEU A CA 1
ATOM 830 C C . LEU A 1 104 ? -1.356 13.347 -0.794 1.00 97.62 104 LEU A C 1
ATOM 832 O O . LEU A 1 104 ? -1.351 13.213 -2.015 1.00 97.62 104 LEU A O 1
ATOM 836 N N . THR A 1 105 ? -0.385 13.967 -0.123 1.00 96.12 105 THR A N 1
ATOM 837 C CA . THR A 1 105 ? 0.788 14.584 -0.759 1.00 96.12 105 THR A CA 1
ATOM 838 C C . THR A 1 105 ? 1.589 13.551 -1.554 1.00 96.12 105 THR A C 1
ATOM 840 O O . THR A 1 105 ? 1.926 13.778 -2.712 1.00 96.12 105 THR A O 1
ATOM 843 N N . GLY A 1 106 ? 1.836 12.366 -0.986 1.00 94.69 106 GLY A N 1
ATOM 844 C CA . GLY A 1 106 ? 2.517 11.282 -1.699 1.00 94.69 106 GLY A CA 1
ATOM 845 C C . GLY A 1 106 ? 1.781 10.846 -2.973 1.00 94.69 106 GLY A C 1
ATOM 846 O O . GLY A 1 106 ? 2.412 10.483 -3.963 1.00 94.69 106 GLY A O 1
ATOM 847 N N . ARG A 1 107 ? 0.446 10.933 -2.989 1.00 95.00 107 ARG A N 1
ATOM 848 C CA . ARG A 1 107 ? -0.399 10.570 -4.139 1.00 95.00 107 ARG A CA 1
ATOM 849 C C . ARG A 1 107 ? -0.490 11.653 -5.209 1.00 95.00 107 ARG A C 1
ATOM 851 O O . ARG A 1 107 ? -0.829 11.333 -6.346 1.00 95.00 107 ARG A O 1
ATOM 858 N N . GLU A 1 108 ? -0.111 12.890 -4.906 1.00 94.06 108 GLU A N 1
ATOM 859 C CA . GLU A 1 108 ? 0.067 13.929 -5.928 1.00 94.06 108 GLU A CA 1
ATOM 860 C C . GLU A 1 108 ? 1.200 13.566 -6.903 1.00 94.06 108 GLU A C 1
ATOM 862 O O . GLU A 1 108 ? 1.110 13.885 -8.090 1.00 94.06 108 GLU A O 1
ATOM 867 N N . TYR A 1 109 ? 2.212 12.810 -6.447 1.00 91.19 109 TYR A N 1
ATOM 868 C CA . TYR A 1 109 ? 3.284 12.286 -7.303 1.00 9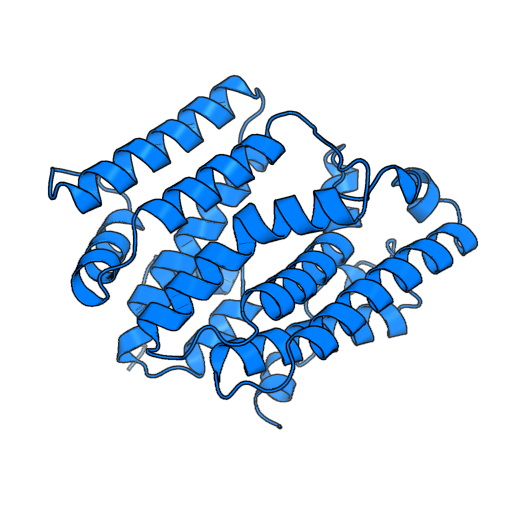1.19 109 TYR A CA 1
ATOM 869 C C . TYR A 1 109 ? 2.739 11.469 -8.484 1.00 91.19 109 TYR A C 1
ATOM 871 O O . TYR A 1 109 ? 3.251 11.579 -9.601 1.00 91.19 109 TYR A O 1
ATOM 879 N N . ASP A 1 110 ? 1.662 10.705 -8.263 1.00 91.19 110 ASP A N 1
ATOM 880 C CA . ASP A 1 110 ? 1.056 9.840 -9.280 1.00 91.19 110 ASP A CA 1
ATOM 881 C C . ASP A 1 110 ? 0.448 10.649 -10.446 1.00 91.19 110 ASP A C 1
ATOM 883 O O . ASP A 1 110 ? 0.323 10.127 -11.559 1.00 91.19 110 ASP A O 1
ATOM 887 N N . LEU A 1 111 ? 0.076 11.917 -10.217 1.00 91.62 111 LEU A N 1
ATOM 888 C CA . LEU A 1 111 ? -0.602 12.783 -11.192 1.00 91.62 111 LEU A CA 1
ATOM 889 C C . LEU A 1 111 ? 0.336 13.341 -12.266 1.00 91.62 111 LEU A C 1
ATOM 891 O O . LEU A 1 111 ? -0.103 13.571 -13.391 1.00 91.62 111 LEU A O 1
ATOM 895 N N . GLY A 1 112 ? 1.620 13.516 -11.948 1.00 85.00 112 GLY A N 1
ATOM 896 C CA . GLY A 1 112 ? 2.601 14.144 -12.840 1.00 85.00 112 GLY A CA 1
ATOM 897 C C . GLY A 1 112 ? 3.230 13.220 -13.887 1.00 85.00 112 GLY A C 1
ATOM 898 O O . GLY A 1 112 ? 4.188 13.628 -14.532 1.00 85.00 112 GLY A O 1
ATOM 899 N N . ASN A 1 113 ? 2.754 11.975 -14.044 1.00 79.69 113 ASN A N 1
ATOM 900 C CA . ASN A 1 113 ? 3.453 10.922 -14.811 1.00 79.69 113 ASN A CA 1
ATOM 901 C C . ASN A 1 113 ? 4.922 10.756 -14.385 1.00 79.69 113 ASN A C 1
ATOM 903 O O . ASN A 1 113 ? 5.788 10.409 -15.189 1.00 79.69 113 ASN A O 1
ATOM 907 N N . ASN A 1 114 ? 5.199 11.026 -13.111 1.00 88.75 114 ASN A N 1
ATOM 908 C CA . ASN A 1 114 ? 6.543 10.976 -12.580 1.00 88.75 114 ASN A CA 1
ATOM 909 C C . ASN A 1 114 ? 7.017 9.522 -12.510 1.00 88.75 114 ASN A C 1
ATOM 911 O O . ASN A 1 114 ? 6.285 8.630 -12.081 1.00 88.75 114 ASN A O 1
ATOM 915 N N . ILE A 1 115 ? 8.262 9.307 -12.922 1.00 94.62 115 ILE A N 1
ATOM 916 C CA . ILE A 1 115 ? 8.975 8.042 -12.757 1.00 94.62 115 ILE A CA 1
ATOM 917 C C . ILE A 1 115 ? 10.122 8.327 -11.784 1.00 94.62 115 ILE A C 1
ATOM 919 O O . ILE A 1 115 ? 10.858 9.293 -12.034 1.00 94.62 115 ILE A O 1
ATOM 923 N N . PRO A 1 116 ? 10.306 7.536 -10.712 1.00 97.00 116 PRO A N 1
ATOM 924 C CA . PRO A 1 116 ? 11.431 7.723 -9.804 1.00 97.00 116 PRO A CA 1
ATOM 925 C C . PRO A 1 116 ? 12.755 7.682 -10.570 1.00 97.00 116 PRO A C 1
ATOM 927 O O . PRO A 1 116 ? 12.931 6.866 -11.478 1.00 97.00 116 PRO A O 1
ATOM 930 N N . ALA A 1 117 ? 13.693 8.568 -10.254 1.00 97.12 117 ALA A N 1
ATOM 931 C CA . ALA A 1 117 ? 15.025 8.513 -10.846 1.00 97.12 117 ALA A CA 1
ATOM 932 C C . ALA A 1 117 ? 15.801 7.301 -10.313 1.00 97.12 117 ALA A C 1
ATOM 934 O O . ALA A 1 117 ? 16.415 6.573 -11.094 1.00 97.12 117 ALA A O 1
ATOM 935 N N . THR A 1 118 ? 15.714 7.082 -8.999 1.00 98.00 118 THR A N 1
ATOM 936 C CA . THR A 1 118 ? 16.505 6.105 -8.247 1.00 98.00 118 THR A CA 1
ATOM 937 C C . THR A 1 118 ? 15.634 5.228 -7.347 1.00 98.00 118 THR A C 1
ATOM 939 O O . THR A 1 118 ? 14.464 5.533 -7.083 1.00 98.00 118 THR A O 1
ATOM 942 N N . MET A 1 119 ? 16.207 4.140 -6.833 1.00 97.56 119 MET A N 1
ATOM 943 C CA . MET A 1 119 ? 15.598 3.327 -5.779 1.00 97.56 119 MET A CA 1
ATOM 944 C C . MET A 1 119 ? 15.325 4.141 -4.506 1.00 97.56 119 MET A C 1
ATOM 946 O O . MET A 1 119 ? 14.354 3.862 -3.809 1.00 97.56 119 MET A O 1
ATOM 950 N N . GLU A 1 120 ? 16.136 5.159 -4.205 1.00 97.69 120 GLU A N 1
ATOM 951 C CA . GLU A 1 120 ? 15.911 6.048 -3.060 1.00 97.69 120 GLU A CA 1
ATOM 952 C C . GLU A 1 120 ? 14.640 6.888 -3.236 1.00 97.69 120 GLU A C 1
ATOM 954 O O . GLU A 1 120 ? 13.810 6.935 -2.329 1.00 97.69 120 GLU A O 1
ATOM 959 N N . GLU A 1 121 ? 14.426 7.474 -4.418 1.00 97.75 121 GLU A N 1
ATOM 960 C CA . GLU A 1 121 ? 13.181 8.193 -4.718 1.00 97.75 121 GLU A CA 1
ATOM 961 C C . GLU A 1 121 ? 11.959 7.265 -4.672 1.00 97.75 121 GLU A C 1
ATOM 963 O O . GLU A 1 121 ? 10.910 7.648 -4.151 1.00 97.75 121 GLU A O 1
ATOM 968 N N . LEU A 1 122 ? 12.095 6.026 -5.161 1.00 98.00 122 LEU A N 1
ATOM 969 C CA . LEU A 1 122 ? 11.036 5.020 -5.056 1.00 98.00 122 LEU A CA 1
ATOM 970 C C . LEU A 1 122 ? 10.718 4.688 -3.590 1.00 98.00 122 LEU A C 1
ATOM 972 O O . LEU A 1 122 ? 9.546 4.642 -3.212 1.00 98.00 122 LEU A O 1
ATOM 976 N N . ASN A 1 123 ? 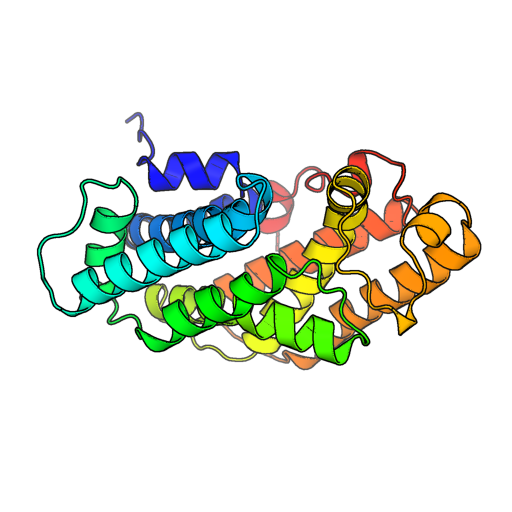11.743 4.489 -2.759 1.00 97.94 123 ASN A N 1
ATOM 977 C CA . ASN A 1 123 ? 11.571 4.257 -1.324 1.00 97.94 123 ASN A CA 1
ATOM 978 C C . ASN A 1 123 ? 10.910 5.469 -0.644 1.00 97.94 123 ASN A C 1
ATOM 980 O O . ASN A 1 123 ? 10.034 5.294 0.201 1.00 97.94 123 ASN A O 1
ATOM 984 N N . GLY A 1 124 ? 11.271 6.694 -1.044 1.00 97.75 124 GLY A N 1
ATOM 985 C CA . GLY A 1 124 ? 10.637 7.930 -0.580 1.00 97.75 124 GLY A CA 1
ATOM 986 C C . GLY A 1 124 ? 9.149 7.992 -0.932 1.00 97.75 124 GLY A C 1
ATOM 987 O O . GLY A 1 124 ? 8.319 8.243 -0.056 1.00 97.75 124 GLY A O 1
ATOM 988 N N . TYR A 1 125 ? 8.790 7.670 -2.179 1.00 97.12 125 TYR A N 1
ATOM 989 C CA . TYR A 1 125 ? 7.394 7.551 -2.608 1.00 97.12 125 TYR A CA 1
ATOM 990 C C . TYR A 1 125 ? 6.630 6.508 -1.776 1.00 97.12 125 TYR A C 1
ATOM 992 O O . TYR A 1 125 ? 5.570 6.810 -1.223 1.00 97.12 125 TYR A O 1
ATOM 1000 N N . ILE A 1 126 ? 7.185 5.299 -1.621 1.00 97.88 126 ILE A N 1
ATOM 1001 C CA . ILE A 1 126 ? 6.580 4.229 -0.814 1.00 97.88 126 ILE A CA 1
ATOM 1002 C C . ILE A 1 126 ? 6.409 4.680 0.643 1.00 97.88 126 ILE A C 1
ATOM 1004 O O . ILE A 1 126 ? 5.346 4.465 1.231 1.00 97.88 126 ILE A O 1
ATOM 1008 N N . GLY A 1 127 ? 7.417 5.340 1.213 1.00 97.62 127 GLY A N 1
ATOM 1009 C CA . GLY A 1 127 ? 7.374 5.911 2.556 1.00 97.62 127 GLY A CA 1
ATOM 1010 C C . GLY A 1 127 ? 6.308 6.999 2.716 1.00 97.62 127 GLY A C 1
ATOM 1011 O O . GLY A 1 127 ? 5.707 7.118 3.781 1.00 97.62 127 GLY A O 1
ATOM 1012 N N . GLY A 1 128 ? 6.015 7.747 1.652 1.00 97.31 128 GLY A N 1
ATOM 1013 C CA . GLY A 1 128 ? 4.949 8.745 1.613 1.00 97.31 128 GLY A CA 1
ATOM 1014 C C . GLY A 1 128 ? 3.536 8.157 1.588 1.00 97.31 128 GLY A C 1
ATOM 1015 O O . GLY A 1 128 ? 2.616 8.801 2.079 1.00 97.31 128 GLY A O 1
ATOM 1016 N N . VAL A 1 129 ? 3.339 6.941 1.062 1.00 96.44 129 VAL A N 1
ATOM 1017 C CA . VAL A 1 129 ? 1.984 6.385 0.841 1.00 96.44 129 VAL A CA 1
ATOM 1018 C C . VAL A 1 129 ? 1.660 5.132 1.660 1.00 96.44 129 VAL A C 1
ATOM 1020 O O . VAL A 1 129 ? 0.510 4.948 2.053 1.00 96.44 129 VAL A O 1
ATOM 1023 N N . VAL A 1 130 ? 2.640 4.267 1.945 1.00 98.00 130 VAL A N 1
ATOM 1024 C CA . VAL A 1 130 ? 2.426 2.992 2.658 1.00 98.00 130 VAL A CA 1
ATOM 1025 C C . VAL A 1 130 ? 2.691 3.133 4.154 1.00 98.00 130 VAL A C 1
ATOM 1027 O O . VAL A 1 130 ? 1.870 2.698 4.960 1.00 98.00 130 VAL A O 1
ATOM 1030 N N . THR A 1 131 ? 3.807 3.754 4.539 1.00 98.12 131 THR A N 1
ATOM 1031 C CA . THR A 1 131 ? 4.199 3.918 5.950 1.00 98.12 131 THR A CA 1
ATOM 1032 C C . THR A 1 131 ? 3.154 4.646 6.802 1.00 98.12 131 THR A C 1
ATOM 1034 O O . THR A 1 131 ? 2.774 4.081 7.827 1.00 98.12 131 THR A O 1
ATOM 1037 N N . PRO A 1 132 ? 2.604 5.815 6.408 1.00 98.31 132 PRO A N 1
ATOM 1038 C CA . PRO A 1 132 ? 1.575 6.495 7.204 1.00 98.31 132 PRO A CA 1
ATOM 1039 C C . PRO A 1 132 ? 0.314 5.649 7.430 1.00 98.31 132 PRO A C 1
ATOM 1041 O O . PRO A 1 132 ? -0.249 5.656 8.525 1.00 98.31 132 PRO A O 1
ATOM 1044 N N . LEU A 1 133 ? -0.115 4.861 6.436 1.00 98.62 133 LEU A N 1
ATOM 1045 C CA . LEU A 1 133 ? -1.211 3.907 6.621 1.00 98.62 133 LEU A CA 1
ATOM 1046 C C . LEU A 1 133 ? -0.845 2.844 7.663 1.00 98.62 133 LEU A C 1
ATOM 1048 O O . LEU A 1 133 ? -1.645 2.557 8.555 1.00 98.62 133 LEU A O 1
ATOM 1052 N N . THR A 1 134 ? 0.346 2.252 7.546 1.00 98.62 134 THR A N 1
ATOM 1053 C CA . THR A 1 134 ? 0.829 1.240 8.491 1.00 98.62 134 THR A CA 1
ATOM 1054 C C . THR A 1 134 ? 0.877 1.800 9.910 1.00 98.62 134 THR A C 1
ATOM 1056 O O . THR A 1 134 ? 0.369 1.162 10.825 1.00 98.62 134 THR A O 1
ATOM 1059 N N . GLU A 1 135 ? 1.406 3.006 10.108 1.00 98.50 135 GLU A N 1
ATOM 1060 C CA . GLU A 1 135 ? 1.466 3.657 11.421 1.00 98.50 135 GLU A CA 1
ATOM 1061 C C . GLU A 1 135 ? 0.078 3.914 12.019 1.00 98.50 135 GLU A C 1
ATOM 1063 O O . GLU A 1 135 ? -0.145 3.640 13.201 1.00 98.50 135 GLU A O 1
ATOM 1068 N N . MET A 1 136 ? -0.891 4.360 11.210 1.00 98.75 136 MET A N 1
ATOM 1069 C CA . MET A 1 136 ? -2.276 4.501 11.669 1.00 98.75 136 MET A CA 1
ATOM 1070 C C . MET A 1 136 ? -2.897 3.157 12.052 1.00 98.75 136 MET A C 1
ATOM 1072 O O . MET A 1 136 ? -3.583 3.071 13.069 1.00 98.75 136 MET A O 1
ATOM 1076 N N . ILE A 1 137 ? -2.630 2.093 11.290 1.00 98.69 137 ILE A N 1
ATOM 1077 C CA . ILE A 1 137 ? -3.090 0.744 11.636 1.00 98.69 137 ILE A CA 1
ATOM 1078 C C . ILE A 1 137 ? -2.472 0.280 12.958 1.00 98.69 137 ILE A C 1
ATOM 1080 O O . ILE A 1 137 ? -3.196 -0.222 13.816 1.00 98.69 137 ILE A O 1
ATOM 1084 N N . LEU A 1 138 ? -1.173 0.504 13.169 1.00 98.50 138 LEU A N 1
ATOM 1085 C CA . LEU A 1 138 ? -0.504 0.145 14.421 1.00 98.50 138 LEU A CA 1
ATOM 1086 C C . LEU A 1 138 ? -1.063 0.916 15.617 1.00 98.50 138 LEU A C 1
ATOM 1088 O O . LEU A 1 138 ? -1.231 0.343 16.696 1.00 98.50 138 LEU A O 1
ATOM 1092 N N . LYS A 1 139 ? -1.447 2.179 15.411 1.00 98.44 139 LYS A N 1
ATOM 1093 C CA . LYS A 1 139 ? -2.155 2.980 16.413 1.00 98.44 139 LYS A CA 1
ATOM 1094 C C . LYS A 1 139 ? -3.534 2.403 16.748 1.00 98.44 139 LYS A C 1
ATOM 1096 O O . LYS A 1 139 ? -3.869 2.325 17.926 1.00 98.44 139 LYS A O 1
ATOM 1101 N N . VAL A 1 140 ? -4.292 1.935 15.750 1.00 98.69 140 VAL A N 1
ATOM 1102 C CA . VAL A 1 140 ? -5.575 1.233 15.960 1.00 98.69 140 VAL A CA 1
ATOM 1103 C C . VAL A 1 140 ? -5.380 -0.076 16.730 1.00 98.69 140 VAL A C 1
ATOM 1105 O O . VAL A 1 140 ? -6.167 -0.394 17.620 1.00 98.69 140 VAL A O 1
ATOM 1108 N N . THR A 1 141 ? -4.332 -0.843 16.418 1.00 98.12 141 THR A N 1
ATOM 1109 C CA . THR A 1 141 ? -4.046 -2.120 17.093 1.00 98.12 141 THR A CA 1
ATOM 1110 C C . THR A 1 141 ? -3.364 -1.966 18.450 1.00 98.12 141 THR A C 1
ATOM 1112 O O . THR A 1 141 ? -3.247 -2.949 19.177 1.00 98.12 141 THR A O 1
ATOM 1115 N N . GLY A 1 142 ? -2.910 -0.760 18.807 1.00 97.75 142 GLY A N 1
ATOM 1116 C CA . GLY A 1 142 ? -2.110 -0.520 20.011 1.00 97.75 142 GLY A CA 1
ATOM 1117 C C . GLY A 1 142 ? -0.733 -1.196 19.964 1.00 97.75 142 GLY A C 1
ATOM 1118 O O . GLY A 1 142 ? -0.158 -1.515 21.003 1.00 97.75 142 GLY A O 1
ATOM 1119 N N . GLU A 1 143 ? -0.215 -1.457 18.762 1.00 97.00 143 GLU A N 1
ATOM 1120 C CA . GLU A 1 143 ? 1.071 -2.123 18.542 1.00 97.00 143 GLU A CA 1
ATOM 1121 C C . GLU A 1 143 ? 2.178 -1.080 18.320 1.00 97.00 143 GLU A C 1
ATOM 1123 O O . GLU A 1 143 ? 1.925 0.029 17.851 1.00 97.00 143 GLU A O 1
ATOM 1128 N N . ARG A 1 144 ? 3.426 -1.417 18.670 1.00 94.69 144 ARG A N 1
ATOM 1129 C CA . ARG A 1 144 ? 4.561 -0.498 18.492 1.00 94.69 144 ARG A CA 1
ATOM 1130 C C . ARG A 1 144 ? 4.974 -0.395 17.017 1.00 94.69 144 ARG A C 1
ATOM 1132 O O . ARG A 1 144 ? 4.983 -1.424 16.340 1.00 94.69 144 ARG A O 1
ATOM 1139 N N . PRO A 1 145 ? 5.390 0.794 16.539 1.00 94.38 145 PRO A N 1
ATOM 1140 C CA . PRO A 1 145 ? 5.839 1.019 15.163 1.00 94.38 145 PRO A CA 1
ATOM 1141 C C . PRO A 1 145 ? 7.283 0.571 14.888 1.00 94.38 145 PRO A C 1
ATOM 1143 O O . PRO A 1 145 ? 7.886 1.001 13.906 1.00 94.38 145 PRO A O 1
ATOM 1146 N N . ASP A 1 146 ? 7.848 -0.296 15.729 1.00 94.25 146 ASP A N 1
ATOM 1147 C CA . ASP A 1 146 ? 9.209 -0.809 15.572 1.00 94.25 146 ASP A CA 1
ATOM 1148 C C . ASP A 1 146 ? 9.339 -1.530 14.216 1.00 94.25 146 ASP A C 1
ATOM 1150 O O . ASP A 1 146 ? 8.623 -2.493 13.943 1.00 94.25 146 ASP A O 1
ATOM 1154 N N . GLY A 1 147 ? 10.214 -1.034 13.336 1.00 95.56 147 GLY A N 1
ATOM 1155 C CA . GLY A 1 147 ? 10.402 -1.581 11.986 1.00 95.56 147 GLY A CA 1
ATOM 1156 C C . GLY A 1 147 ? 9.299 -1.233 10.972 1.00 95.56 147 GLY A C 1
ATOM 1157 O O . GLY A 1 147 ? 9.363 -1.701 9.834 1.00 95.56 147 GLY A O 1
ATOM 1158 N N . ALA A 1 148 ? 8.308 -0.399 11.321 1.00 97.50 148 ALA A N 1
ATOM 1159 C CA . ALA A 1 148 ? 7.162 -0.100 10.453 1.00 97.50 148 ALA A CA 1
ATOM 1160 C C . ALA A 1 148 ? 7.564 0.497 9.095 1.00 97.50 148 ALA A C 1
ATOM 1162 O O . ALA A 1 148 ? 7.032 0.073 8.067 1.00 97.50 148 ALA A O 1
ATOM 1163 N N . ALA A 1 149 ? 8.524 1.427 9.075 1.00 97.69 149 ALA A N 1
ATOM 1164 C CA . ALA A 1 149 ? 9.025 2.032 7.841 1.00 97.69 149 ALA A CA 1
ATOM 1165 C C . ALA A 1 149 ? 9.679 0.992 6.918 1.00 97.69 149 ALA A C 1
ATOM 1167 O O . ALA A 1 149 ? 9.383 0.945 5.728 1.00 97.69 149 ALA A O 1
ATOM 1168 N N . MET A 1 150 ? 10.508 0.108 7.476 1.00 98.56 150 MET A N 1
ATOM 1169 C CA . MET A 1 150 ? 11.215 -0.927 6.720 1.00 98.56 150 MET A CA 1
ATOM 1170 C C . MET A 1 150 ? 10.258 -2.003 6.181 1.00 98.56 150 MET A C 1
ATOM 1172 O O . MET A 1 150 ? 10.288 -2.346 5.001 1.00 98.56 150 MET A O 1
ATOM 1176 N N . ILE A 1 151 ? 9.311 -2.474 6.999 1.00 98.62 151 ILE A N 1
ATOM 1177 C CA . ILE A 1 151 ? 8.286 -3.425 6.540 1.00 98.62 151 ILE A CA 1
ATOM 1178 C C . ILE A 1 151 ? 7.367 -2.800 5.482 1.00 98.62 151 ILE A C 1
ATOM 1180 O O . ILE A 1 151 ? 7.028 -3.463 4.498 1.00 98.62 151 ILE A O 1
ATOM 1184 N N . SER A 1 152 ? 6.992 -1.529 5.649 1.00 98.38 152 SER A N 1
ATOM 1185 C CA . SER A 1 152 ? 6.201 -0.789 4.657 1.00 98.38 152 SER A CA 1
ATOM 1186 C C . SER A 1 152 ? 6.960 -0.630 3.344 1.00 98.38 152 SER A C 1
ATOM 1188 O O . SER A 1 152 ? 6.373 -0.834 2.282 1.00 98.38 152 SER A O 1
ATOM 1190 N N . ASN A 1 153 ? 8.265 -0.353 3.411 1.00 98.62 153 ASN A N 1
ATOM 1191 C CA . ASN A 1 153 ? 9.116 -0.235 2.237 1.00 98.62 153 ASN A CA 1
ATOM 1192 C C . ASN A 1 153 ? 9.209 -1.558 1.465 1.00 98.62 153 ASN A C 1
ATOM 1194 O O . ASN A 1 153 ? 8.898 -1.607 0.277 1.00 98.62 153 ASN A O 1
ATOM 1198 N N . ALA A 1 154 ? 9.521 -2.660 2.152 1.00 98.75 154 ALA A N 1
ATOM 1199 C CA . ALA A 1 154 ? 9.560 -3.986 1.539 1.00 98.75 154 ALA A CA 1
ATOM 1200 C C . ALA A 1 154 ? 8.215 -4.383 0.900 1.00 98.75 154 ALA A C 1
ATOM 1202 O O . ALA A 1 154 ? 8.176 -4.907 -0.218 1.00 98.75 154 ALA A O 1
ATOM 1203 N N . TYR A 1 155 ? 7.103 -4.118 1.597 1.00 98.50 155 TYR A N 1
ATOM 1204 C CA . TYR A 1 155 ? 5.754 -4.359 1.079 1.00 98.50 155 TYR A CA 1
ATOM 1205 C C . TYR A 1 155 ? 5.464 -3.511 -0.167 1.00 98.50 155 TYR A C 1
ATOM 1207 O O . TYR A 1 155 ? 4.949 -4.029 -1.158 1.00 98.50 155 TYR A O 1
ATOM 1215 N N . GLY A 1 156 ? 5.837 -2.229 -0.146 1.00 98.12 156 GLY A N 1
ATOM 1216 C CA . GLY A 1 156 ? 5.681 -1.321 -1.277 1.00 98.12 156 GLY A CA 1
ATOM 1217 C C . GLY A 1 156 ? 6.511 -1.730 -2.492 1.00 98.12 156 GLY A C 1
ATOM 1218 O O . GLY A 1 156 ? 5.956 -1.780 -3.586 1.00 98.12 156 GLY A O 1
ATOM 1219 N N . ILE A 1 157 ? 7.780 -2.122 -2.314 1.00 98.62 157 ILE A N 1
ATOM 1220 C CA . ILE A 1 157 ? 8.630 -2.614 -3.414 1.00 98.62 157 ILE A CA 1
ATOM 1221 C C . ILE A 1 157 ? 7.992 -3.852 -4.047 1.00 98.62 157 ILE A C 1
ATOM 1223 O O . ILE A 1 157 ? 7.838 -3.914 -5.267 1.00 98.62 157 ILE A O 1
ATOM 1227 N N . SER A 1 158 ? 7.547 -4.817 -3.232 1.00 98.25 158 SER A N 1
ATOM 1228 C CA . SER A 1 158 ? 6.849 -5.997 -3.754 1.00 98.25 158 SER A CA 1
ATOM 1229 C C . SER A 1 158 ? 5.553 -5.624 -4.482 1.00 98.25 158 SER A C 1
ATOM 1231 O O . SER A 1 158 ? 5.229 -6.254 -5.490 1.00 98.25 158 SER A O 1
ATOM 1233 N N . GLY A 1 159 ? 4.814 -4.622 -4.000 1.00 97.00 159 GLY A N 1
ATOM 1234 C CA . GLY A 1 159 ? 3.632 -4.082 -4.670 1.00 97.00 159 GLY A CA 1
ATOM 1235 C C . GLY A 1 159 ? 3.955 -3.481 -6.039 1.00 97.00 159 GLY A C 1
ATOM 1236 O O . GLY A 1 159 ? 3.294 -3.832 -7.015 1.00 97.00 159 GLY A O 1
ATOM 1237 N N . VAL A 1 160 ? 5.003 -2.657 -6.117 1.00 97.06 160 VAL A N 1
ATOM 1238 C CA . VAL A 1 160 ? 5.470 -2.020 -7.357 1.00 97.06 160 VAL A CA 1
ATOM 1239 C C . VAL A 1 160 ? 5.934 -3.056 -8.371 1.00 97.06 160 VAL A C 1
ATOM 1241 O O . VAL A 1 160 ? 5.528 -2.991 -9.527 1.00 97.06 160 VAL A O 1
ATOM 1244 N N . MET A 1 161 ? 6.704 -4.064 -7.947 1.00 97.94 161 MET A N 1
ATOM 1245 C CA . MET A 1 161 ? 7.101 -5.164 -8.832 1.00 97.94 161 MET A CA 1
ATOM 1246 C C . MET A 1 161 ? 5.869 -5.828 -9.456 1.00 97.94 161 MET A C 1
ATOM 1248 O O . MET A 1 161 ? 5.775 -5.921 -10.676 1.00 97.94 161 MET A O 1
ATOM 1252 N N . ARG A 1 162 ? 4.880 -6.219 -8.643 1.00 96.69 162 ARG A N 1
ATOM 1253 C CA . ARG A 1 162 ? 3.650 -6.860 -9.140 1.00 96.69 162 ARG A CA 1
ATOM 1254 C C . ARG A 1 162 ? 2.799 -5.949 -10.020 1.00 96.69 162 ARG A C 1
ATOM 1256 O O . ARG A 1 162 ? 2.063 -6.464 -10.862 1.00 96.69 162 ARG A O 1
ATOM 1263 N N . SER A 1 163 ? 2.857 -4.631 -9.830 1.00 95.38 163 SER A N 1
ATOM 1264 C CA . S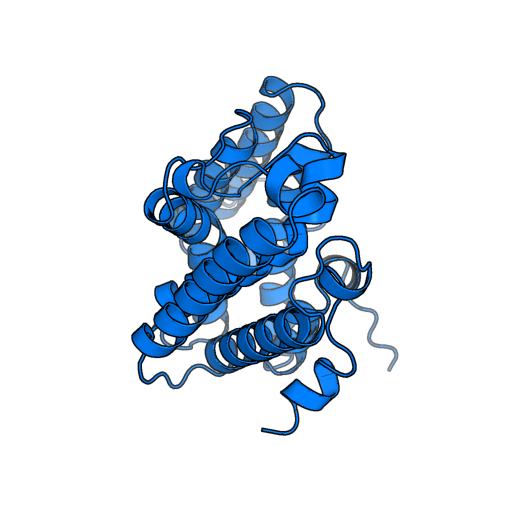ER A 1 163 ? 2.062 -3.683 -10.612 1.00 95.38 163 SER A CA 1
ATOM 1265 C C . SER A 1 163 ? 2.675 -3.347 -11.971 1.00 95.38 163 SER A C 1
ATOM 1267 O O . SER A 1 163 ? 1.944 -2.805 -12.801 1.00 95.38 163 SER A O 1
ATOM 1269 N N . ILE A 1 164 ? 3.943 -3.709 -12.238 1.00 96.56 164 ILE A N 1
ATOM 1270 C CA . ILE A 1 164 ? 4.635 -3.438 -13.514 1.00 96.56 164 ILE A CA 1
ATOM 1271 C C . ILE A 1 164 ? 3.742 -3.750 -14.726 1.00 96.56 164 ILE A C 1
ATOM 1273 O O . ILE A 1 164 ? 3.533 -2.839 -15.529 1.00 96.56 164 ILE A O 1
ATOM 1277 N N . PRO A 1 165 ? 3.130 -4.947 -14.866 1.00 95.88 165 PRO A N 1
ATOM 1278 C CA . PRO A 1 165 ? 2.350 -5.247 -16.063 1.00 95.88 165 PRO A CA 1
ATOM 1279 C C . PRO A 1 165 ? 1.085 -4.408 -16.221 1.00 95.88 165 PRO A C 1
ATOM 1281 O O . PRO A 1 165 ? 0.731 -4.018 -17.332 1.00 95.88 165 PRO A O 1
ATOM 1284 N N . CYS A 1 166 ? 0.396 -4.112 -15.118 1.00 93.31 166 CYS A N 1
ATOM 1285 C CA . CYS A 1 166 ? -0.810 -3.288 -15.148 1.00 93.31 166 CYS A CA 1
ATOM 1286 C C . CYS A 1 166 ? -0.473 -1.829 -15.486 1.00 93.31 166 CYS A C 1
ATOM 1288 O O . CYS A 1 166 ? -1.105 -1.236 -16.359 1.00 93.31 166 CYS A O 1
ATOM 1290 N N . MET A 1 167 ? 0.560 -1.274 -14.847 1.00 93.00 167 MET A N 1
ATOM 1291 C CA . MET A 1 167 ? 0.992 0.104 -15.079 1.00 93.00 167 MET A CA 1
ATOM 1292 C C . MET A 1 167 ? 1.507 0.303 -16.506 1.00 93.00 167 MET A C 1
ATOM 1294 O O . MET A 1 167 ? 1.129 1.284 -17.144 1.00 93.00 167 MET A O 1
ATOM 1298 N N . ALA A 1 168 ? 2.260 -0.664 -17.043 1.00 94.06 168 ALA A N 1
ATOM 1299 C CA . ALA A 1 168 ? 2.744 -0.640 -18.423 1.00 94.06 168 ALA A CA 1
ATOM 1300 C C . ALA A 1 168 ? 1.598 -0.474 -19.434 1.00 94.06 168 ALA A C 1
ATOM 1302 O O . ALA A 1 168 ? 1.656 0.383 -20.311 1.00 94.06 168 ALA A O 1
ATOM 1303 N N . ARG A 1 169 ? 0.503 -1.233 -19.264 1.00 92.69 169 ARG A N 1
ATOM 1304 C CA . ARG A 1 169 ? -0.697 -1.143 -20.122 1.00 92.69 169 ARG A CA 1
ATOM 1305 C C . ARG A 1 169 ? -1.392 0.217 -20.048 1.00 92.69 169 ARG A C 1
ATOM 1307 O O . ARG A 1 169 ? -2.105 0.582 -20.974 1.00 92.69 169 ARG A O 1
ATOM 1314 N N . GLN A 1 170 ? -1.197 0.950 -18.955 1.00 90.44 170 GLN A N 1
ATOM 1315 C CA . GLN A 1 170 ? -1.707 2.308 -18.760 1.00 90.44 170 GLN A CA 1
ATOM 1316 C C . GLN A 1 170 ? -0.705 3.388 -19.209 1.00 90.44 170 GLN A C 1
ATOM 1318 O O . GLN A 1 170 ? -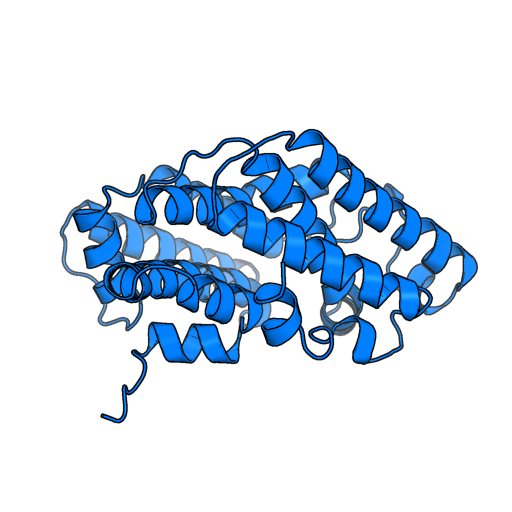0.962 4.571 -18.993 1.00 90.44 170 GLN A O 1
ATOM 1323 N N . GLY A 1 171 ? 0.451 3.011 -19.773 1.00 90.44 171 GLY A N 1
ATOM 1324 C CA . GLY A 1 171 ? 1.523 3.947 -20.128 1.00 90.44 171 GLY A CA 1
ATOM 1325 C C . GLY A 1 171 ? 2.204 4.586 -18.912 1.00 90.44 171 GLY A C 1
ATOM 1326 O O . GLY A 1 171 ? 2.694 5.709 -18.996 1.00 90.44 171 GLY A O 1
ATOM 1327 N N . ARG A 1 172 ? 2.196 3.905 -17.760 1.00 91.75 172 ARG A N 1
ATOM 1328 C CA . ARG A 1 172 ? 2.736 4.388 -16.479 1.00 91.75 172 ARG A CA 1
ATOM 1329 C C . ARG A 1 172 ? 3.859 3.478 -15.989 1.00 91.75 172 ARG A C 1
ATOM 1331 O O . ARG A 1 172 ? 3.894 2.290 -16.301 1.00 91.75 172 ARG A O 1
ATOM 1338 N N . SER A 1 173 ? 4.745 4.017 -15.155 1.00 93.88 173 SER A N 1
ATOM 1339 C CA . SER A 1 173 ? 5.818 3.247 -14.527 1.00 93.88 173 SER A CA 1
ATOM 1340 C C . SER A 1 173 ? 6.213 3.828 -13.173 1.00 93.88 173 SER A C 1
ATOM 1342 O O . SER A 1 173 ? 6.300 5.041 -13.024 1.00 93.88 173 SER A O 1
ATOM 1344 N N . LEU A 1 174 ? 6.492 2.947 -12.211 1.00 95.88 174 LEU A N 1
ATOM 1345 C CA . LEU A 1 174 ? 7.233 3.260 -10.981 1.00 95.88 174 LEU A CA 1
ATOM 1346 C C . LEU A 1 174 ? 8.592 2.542 -10.940 1.00 95.88 174 LEU A C 1
ATOM 1348 O O . LEU A 1 174 ? 9.256 2.540 -9.907 1.00 95.88 174 LEU A O 1
ATOM 1352 N N . LEU A 1 175 ? 9.005 1.917 -12.048 1.00 96.56 175 LEU A N 1
ATOM 1353 C CA . LEU A 1 175 ? 10.350 1.372 -12.182 1.00 96.56 175 LEU A CA 1
ATOM 1354 C C . LEU A 1 175 ? 11.350 2.537 -12.184 1.00 96.56 175 LEU A C 1
ATOM 1356 O O . LEU A 1 175 ? 11.217 3.405 -13.051 1.00 96.56 175 LEU A O 1
ATOM 1360 N N . PRO A 1 176 ? 12.338 2.572 -11.272 1.00 97.19 176 PRO A N 1
ATOM 1361 C CA . PRO A 1 176 ? 13.314 3.649 -11.260 1.00 97.19 176 PRO A CA 1
ATOM 1362 C C . PRO A 1 176 ? 14.080 3.734 -12.578 1.00 97.19 176 PRO A C 1
ATOM 1364 O O . PRO A 1 176 ? 14.504 2.707 -13.109 1.00 97.19 176 PRO A O 1
ATOM 1367 N N . ARG A 1 177 ? 14.305 4.947 -13.093 1.00 96.38 177 ARG A N 1
ATOM 1368 C CA . ARG A 1 177 ? 15.002 5.148 -14.376 1.00 96.38 177 ARG A CA 1
ATOM 1369 C C . ARG A 1 177 ? 16.408 4.552 -14.391 1.00 96.38 177 ARG A C 1
ATOM 1371 O O . ARG A 1 177 ? 16.837 4.065 -15.431 1.00 96.38 177 ARG A O 1
ATOM 1378 N N . GLU A 1 178 ? 17.107 4.541 -13.255 1.00 95.62 178 GLU A N 1
ATOM 1379 C CA . GLU A 1 178 ? 18.419 3.886 -13.132 1.00 95.62 178 GLU A CA 1
ATOM 1380 C C . GLU A 1 178 ? 18.381 2.373 -13.419 1.00 95.62 178 GLU A C 1
ATOM 1382 O O . GLU A 1 178 ? 19.397 1.784 -13.781 1.00 95.62 178 GLU A O 1
ATOM 1387 N N . CYS A 1 179 ? 17.210 1.739 -13.302 1.00 94.75 179 CYS A N 1
ATOM 1388 C CA . CYS A 1 179 ? 17.020 0.322 -13.600 1.00 94.75 179 CYS A CA 1
ATOM 1389 C C . CYS A 1 179 ? 16.801 0.051 -15.096 1.00 94.75 179 CYS A C 1
ATOM 1391 O O . CYS A 1 179 ? 16.892 -1.102 -15.518 1.00 94.75 179 CYS A O 1
ATOM 1393 N N . GLY A 1 180 ? 16.524 1.084 -15.895 1.00 93.88 180 GLY A N 1
ATOM 1394 C CA . GLY A 1 180 ? 16.119 0.976 -17.295 1.00 93.88 180 GLY A CA 1
ATOM 1395 C C . GLY A 1 180 ? 14.644 1.318 -17.506 1.00 93.88 180 GLY A C 1
ATOM 1396 O O . GLY A 1 180 ? 14.026 2.052 -16.730 1.00 93.88 180 GLY A O 1
ATOM 1397 N N . THR A 1 181 ? 14.075 0.797 -18.586 1.00 95.56 181 THR A N 1
ATOM 1398 C CA . THR A 1 181 ? 12.692 1.053 -19.002 1.00 95.56 181 THR A CA 1
ATOM 1399 C C . THR A 1 181 ? 11.808 -0.170 -18.804 1.00 95.56 181 THR A C 1
ATOM 1401 O O . THR A 1 181 ? 12.273 -1.306 -18.725 1.00 95.56 181 THR A O 1
ATOM 1404 N N . VAL A 1 182 ? 10.494 0.054 -18.748 1.00 95.19 182 VAL A N 1
ATOM 1405 C CA . VAL A 1 182 ? 9.533 -1.050 -18.683 1.00 95.19 182 VAL A CA 1
ATOM 1406 C C . VAL A 1 182 ? 9.611 -1.906 -19.947 1.00 95.19 182 VAL A C 1
ATOM 1408 O O . VAL A 1 182 ? 9.640 -3.122 -19.822 1.00 95.19 182 VAL A O 1
ATOM 1411 N N . ASP A 1 183 ? 9.742 -1.312 -21.136 1.00 96.19 183 ASP A N 1
ATOM 1412 C CA . ASP A 1 183 ? 9.838 -2.059 -22.401 1.00 96.19 183 ASP A CA 1
ATOM 1413 C C . ASP A 1 183 ? 11.017 -3.041 -22.412 1.00 96.19 183 ASP A C 1
ATOM 1415 O O . ASP A 1 183 ? 10.863 -4.190 -22.830 1.00 96.19 183 ASP A O 1
ATOM 1419 N N . GLU A 1 184 ? 12.171 -2.645 -21.867 1.00 96.44 184 GLU A N 1
ATOM 1420 C CA . GLU A 1 184 ? 13.315 -3.547 -21.697 1.00 96.44 184 GLU A CA 1
ATOM 1421 C C . GLU A 1 184 ? 12.971 -4.751 -20.810 1.00 96.44 184 GLU A C 1
ATOM 1423 O O . GLU A 1 184 ? 13.359 -5.871 -21.136 1.00 96.44 184 GLU A O 1
ATOM 1428 N N . LEU A 1 185 ? 12.186 -4.573 -19.738 1.00 96.25 185 LEU A N 1
ATOM 1429 C CA . LEU A 1 185 ? 11.748 -5.705 -18.909 1.00 96.25 185 LEU A CA 1
ATOM 1430 C C . LEU A 1 185 ? 10.847 -6.678 -19.684 1.00 96.25 185 LEU A C 1
ATOM 1432 O O . LEU A 1 185 ? 10.859 -7.880 -19.409 1.00 96.25 185 LEU A O 1
ATOM 1436 N N . PHE A 1 186 ? 10.063 -6.191 -20.646 1.00 96.69 186 PHE A N 1
ATOM 1437 C CA . PHE A 1 186 ? 9.183 -7.029 -21.465 1.00 96.69 186 PHE A CA 1
ATOM 1438 C C . PHE A 1 186 ? 9.946 -7.749 -22.582 1.00 96.69 186 PHE A C 1
ATOM 1440 O O . PHE A 1 186 ? 9.675 -8.925 -22.842 1.00 96.69 186 PHE A O 1
ATOM 1447 N N . LEU A 1 187 ? 10.912 -7.074 -23.207 1.00 96.94 187 LEU A N 1
ATOM 1448 C CA . LEU A 1 187 ? 11.607 -7.545 -24.407 1.00 96.94 187 LEU A CA 1
ATOM 1449 C C . LEU A 1 187 ? 12.894 -8.326 -24.107 1.00 96.94 187 LEU A C 1
ATOM 1451 O O . LEU A 1 187 ? 13.208 -9.274 -24.825 1.00 96.94 187 LEU A O 1
ATOM 1455 N N . ASP A 1 188 ? 13.612 -7.980 -23.039 1.00 97.50 188 ASP A N 1
ATOM 1456 C CA . ASP A 1 188 ? 14.899 -8.579 -22.684 1.00 97.50 188 ASP A CA 1
ATOM 1457 C C . ASP A 1 188 ? 14.791 -9.377 -21.376 1.00 97.50 188 ASP A C 1
ATOM 1459 O O . ASP A 1 188 ? 14.622 -8.844 -20.277 1.00 97.50 188 ASP A O 1
ATOM 1463 N N . ARG A 1 189 ? 14.905 -10.706 -21.491 1.00 96.88 189 ARG A N 1
ATOM 1464 C CA . ARG A 1 189 ? 14.864 -11.618 -20.340 1.00 96.88 189 ARG A CA 1
ATOM 1465 C C . ARG A 1 189 ? 16.037 -11.403 -19.378 1.00 96.88 189 ARG A C 1
ATOM 1467 O O . ARG A 1 189 ? 15.840 -11.518 -18.171 1.00 96.88 189 ARG A O 1
ATOM 1474 N N . THR A 1 190 ? 17.234 -11.114 -19.882 1.00 97.44 190 THR A N 1
ATOM 1475 C CA . THR A 1 190 ? 18.426 -10.909 -19.048 1.00 97.44 190 THR A CA 1
ATOM 1476 C C . THR A 1 190 ? 18.273 -9.631 -18.239 1.00 97.44 190 THR A C 1
ATOM 1478 O O . THR A 1 190 ? 18.425 -9.665 -17.016 1.00 97.44 190 THR A O 1
ATOM 1481 N N . LYS A 1 191 ? 17.871 -8.535 -18.896 1.00 97.12 191 LYS A N 1
ATOM 1482 C CA . LYS A 1 191 ? 17.624 -7.253 -18.224 1.00 97.12 191 LYS A CA 1
ATOM 1483 C C . LYS A 1 191 ? 16.511 -7.364 -17.184 1.00 97.12 191 LYS A C 1
ATOM 1485 O O . LYS A 1 191 ? 16.661 -6.899 -16.055 1.00 97.12 191 LYS A O 1
ATOM 1490 N N . ARG A 1 192 ? 15.418 -8.052 -17.528 1.00 97.69 192 ARG A N 1
ATOM 1491 C CA . ARG A 1 192 ? 14.326 -8.371 -16.598 1.00 97.69 192 ARG A CA 1
ATOM 1492 C C . ARG A 1 192 ? 14.820 -9.101 -15.354 1.00 97.69 192 ARG A C 1
ATOM 1494 O O . ARG A 1 192 ? 14.468 -8.711 -14.241 1.00 97.69 192 ARG A O 1
ATOM 1501 N N . GLN A 1 193 ? 15.624 -10.146 -15.544 1.00 97.81 193 GLN A N 1
ATOM 1502 C CA . GLN A 1 193 ? 16.153 -10.947 -14.447 1.00 97.81 193 GLN A CA 1
ATOM 1503 C C . GLN A 1 193 ? 17.063 -10.113 -13.542 1.00 97.81 193 GLN A C 1
ATOM 1505 O O . GLN A 1 193 ? 16.916 -10.171 -12.323 1.00 97.81 193 GLN A O 1
ATOM 1510 N N . GLU A 1 194 ? 17.968 -9.325 -14.123 1.00 97.81 194 GLU A N 1
ATOM 1511 C CA . GLU A 1 194 ? 18.873 -8.426 -13.401 1.00 97.81 194 GLU A CA 1
ATOM 1512 C C . GLU A 1 194 ? 18.091 -7.445 -12.513 1.00 97.81 194 GLU A C 1
ATOM 1514 O O . GLU A 1 194 ? 18.261 -7.427 -11.290 1.00 97.81 194 GLU A O 1
ATOM 1519 N N . VAL A 1 195 ? 17.174 -6.688 -13.119 1.00 98.12 195 VAL A N 1
ATOM 1520 C CA . VAL A 1 195 ? 16.420 -5.621 -12.450 1.00 98.12 195 VAL A CA 1
ATOM 1521 C C . VAL A 1 195 ? 15.492 -6.171 -11.370 1.00 98.12 195 VAL A C 1
ATOM 1523 O O . VAL A 1 195 ? 15.494 -5.679 -10.241 1.00 98.12 195 VAL A O 1
ATOM 1526 N N . LEU A 1 196 ? 14.714 -7.217 -11.670 1.00 98.12 196 LEU A N 1
ATOM 1527 C CA . LEU A 1 196 ? 13.759 -7.760 -10.700 1.00 98.12 196 LEU A CA 1
ATOM 1528 C C . LEU A 1 196 ? 14.447 -8.555 -9.589 1.00 98.12 196 LEU A C 1
ATOM 1530 O O . LEU A 1 196 ? 13.933 -8.578 -8.471 1.00 98.12 196 LEU A O 1
ATOM 1534 N N . THR A 1 197 ? 15.635 -9.118 -9.838 1.00 98.31 197 THR A N 1
ATOM 1535 C CA . THR A 1 197 ? 16.481 -9.668 -8.766 1.00 98.31 197 THR A CA 1
ATOM 1536 C C . THR A 1 197 ? 17.003 -8.557 -7.856 1.00 98.31 197 THR A C 1
ATOM 1538 O O . THR A 1 197 ? 16.958 -8.708 -6.636 1.00 98.31 197 THR A O 1
ATOM 1541 N N . MET A 1 198 ? 17.453 -7.427 -8.414 1.00 98.25 198 MET A N 1
ATOM 1542 C CA . MET A 1 198 ? 17.893 -6.273 -7.624 1.00 98.25 198 MET A CA 1
ATOM 1543 C C . MET A 1 198 ? 16.758 -5.741 -6.736 1.00 98.25 198 MET A C 1
ATOM 1545 O O . MET A 1 198 ? 16.934 -5.648 -5.520 1.00 98.25 198 MET A O 1
ATOM 1549 N N . MET A 1 199 ? 15.569 -5.494 -7.299 1.00 98.50 199 MET A N 1
ATOM 1550 C CA . MET A 1 199 ? 14.412 -5.015 -6.528 1.00 98.50 199 MET A CA 1
ATOM 1551 C C . MET A 1 199 ? 13.951 -6.036 -5.478 1.00 98.50 199 MET A C 1
ATOM 1553 O O . MET A 1 199 ? 13.644 -5.664 -4.345 1.00 98.50 199 MET A O 1
ATOM 1557 N N . HIS A 1 200 ? 13.950 -7.329 -5.821 1.00 98.50 200 HIS A N 1
ATOM 1558 C CA . HIS A 1 200 ? 13.685 -8.407 -4.867 1.00 98.50 200 HIS A CA 1
ATOM 1559 C C . HIS A 1 200 ? 14.657 -8.348 -3.682 1.00 98.50 200 HIS A C 1
ATOM 1561 O O . HIS A 1 200 ? 14.235 -8.411 -2.527 1.00 98.50 200 HIS A O 1
ATOM 1567 N N . ASN A 1 201 ? 15.953 -8.194 -3.957 1.00 98.31 201 ASN A N 1
ATOM 1568 C CA . ASN A 1 201 ? 16.980 -8.125 -2.924 1.00 98.31 201 ASN A CA 1
ATOM 1569 C C . ASN A 1 201 ? 16.847 -6.860 -2.071 1.00 98.31 201 ASN A C 1
ATOM 1571 O O . ASN A 1 201 ? 16.993 -6.957 -0.858 1.00 98.31 201 ASN A O 1
ATOM 1575 N N . ALA A 1 202 ? 16.492 -5.715 -2.659 1.00 98.44 202 ALA A N 1
ATOM 1576 C CA . ALA A 1 202 ? 16.195 -4.493 -1.910 1.00 98.44 202 ALA A CA 1
ATOM 1577 C C . ALA A 1 202 ? 15.004 -4.681 -0.952 1.00 98.44 202 ALA A C 1
ATOM 1579 O O . ALA A 1 202 ? 15.074 -4.290 0.214 1.00 98.44 202 ALA A O 1
ATOM 1580 N N . ALA A 1 203 ? 13.934 -5.350 -1.398 1.00 98.62 203 ALA A N 1
ATOM 1581 C CA . ALA A 1 203 ? 12.806 -5.683 -0.530 1.00 98.62 203 ALA A CA 1
ATOM 1582 C C . ALA A 1 203 ? 13.214 -6.650 0.596 1.00 98.62 203 ALA A C 1
ATOM 1584 O O . ALA A 1 203 ? 12.849 -6.433 1.751 1.00 98.62 203 ALA A O 1
ATOM 1585 N N . CYS A 1 204 ? 14.000 -7.690 0.291 1.00 98.50 204 CYS A N 1
ATOM 1586 C CA . CYS A 1 204 ? 14.537 -8.606 1.301 1.00 98.50 204 CYS A CA 1
ATOM 1587 C C . CYS A 1 204 ? 15.449 -7.899 2.308 1.00 98.50 204 CYS A C 1
ATOM 1589 O O . CYS A 1 204 ? 15.326 -8.159 3.502 1.00 98.50 204 CYS A O 1
ATOM 1591 N N . GLN A 1 205 ? 16.322 -7.000 1.853 1.00 98.44 205 GLN A N 1
ATOM 1592 C CA . GLN A 1 205 ? 17.200 -6.227 2.726 1.00 98.44 205 GLN A CA 1
ATOM 1593 C C . GLN A 1 205 ? 16.381 -5.348 3.668 1.00 98.44 205 GLN A C 1
ATOM 1595 O O . GLN A 1 205 ? 16.598 -5.376 4.871 1.00 98.44 205 GLN A O 1
ATOM 1600 N N . SER A 1 206 ? 15.348 -4.680 3.153 1.00 98.44 206 SER A N 1
ATOM 1601 C CA . SER A 1 206 ? 14.456 -3.883 3.989 1.00 98.44 206 SER A CA 1
ATOM 1602 C C . SER A 1 206 ? 13.707 -4.739 5.029 1.00 98.44 206 SER A C 1
ATOM 1604 O O . SER A 1 206 ? 13.559 -4.319 6.172 1.00 98.44 206 SER A O 1
ATOM 1606 N N . LEU A 1 207 ? 13.319 -5.985 4.715 1.00 98.25 207 LEU A N 1
ATOM 1607 C CA . LEU A 1 207 ? 12.790 -6.911 5.733 1.00 98.25 207 LEU A CA 1
ATOM 1608 C C . LEU A 1 207 ? 13.817 -7.252 6.827 1.00 98.25 207 LEU A C 1
ATOM 1610 O O . LEU A 1 207 ? 13.422 -7.433 7.977 1.00 98.25 207 LEU A O 1
ATOM 1614 N N . LEU A 1 208 ? 15.104 -7.363 6.485 1.00 97.81 208 LEU A N 1
ATOM 1615 C CA . LEU A 1 208 ? 16.178 -7.622 7.450 1.00 97.81 208 LEU A CA 1
ATOM 1616 C C . LEU A 1 208 ? 16.456 -6.391 8.322 1.00 97.81 208 LEU A C 1
ATOM 1618 O O . LEU A 1 208 ? 16.557 -6.519 9.543 1.00 97.81 208 LEU A O 1
ATOM 1622 N N . ASP A 1 209 ? 16.507 -5.208 7.711 1.00 98.00 209 ASP A N 1
ATOM 1623 C CA . ASP A 1 209 ? 16.768 -3.929 8.383 1.00 98.00 209 ASP A CA 1
ATOM 1624 C C . ASP A 1 209 ? 15.646 -3.539 9.355 1.00 98.00 209 ASP A C 1
ATOM 1626 O O . ASP A 1 209 ? 15.875 -2.796 10.310 1.00 98.00 209 ASP A O 1
ATOM 1630 N N . ALA A 1 210 ? 14.436 -4.080 9.166 1.00 97.44 210 ALA A N 1
ATOM 1631 C CA . ALA A 1 210 ? 13.344 -3.944 10.128 1.00 97.44 210 ALA A CA 1
ATOM 1632 C C . ALA A 1 210 ? 13.689 -4.516 11.516 1.00 97.44 210 ALA A C 1
ATOM 1634 O O . ALA A 1 210 ? 13.068 -4.132 12.509 1.00 97.44 210 ALA A O 1
ATOM 1635 N N . GLY A 1 211 ? 14.667 -5.424 11.594 1.00 95.44 211 GLY A N 1
ATOM 1636 C CA . GLY A 1 211 ? 15.121 -6.019 12.840 1.00 95.44 211 GLY A CA 1
ATOM 1637 C C . GLY A 1 211 ? 14.027 -6.816 13.551 1.00 95.44 211 GLY A C 1
ATOM 1638 O O . GLY A 1 211 ? 13.179 -7.463 12.937 1.00 95.44 211 GLY A O 1
ATOM 1639 N N . SER A 1 212 ? 14.070 -6.808 14.883 1.00 93.62 212 SER A N 1
ATOM 1640 C CA . SER A 1 212 ? 13.098 -7.523 15.714 1.00 93.62 212 SER A CA 1
ATOM 1641 C C . SER A 1 212 ? 11.942 -6.615 16.121 1.00 93.62 212 SER A C 1
ATOM 1643 O O . SER A 1 212 ? 12.157 -5.559 16.706 1.00 93.62 212 SER A O 1
ATOM 1645 N N . PHE A 1 213 ? 10.711 -7.075 15.899 1.00 95.19 213 PHE A N 1
ATOM 1646 C CA . PHE A 1 213 ? 9.487 -6.386 16.309 1.00 95.19 213 PHE A CA 1
ATOM 1647 C C . PHE A 1 213 ? 8.426 -7.383 16.793 1.00 95.19 213 PHE A C 1
ATOM 1649 O O . PHE A 1 213 ? 8.376 -8.550 16.389 1.00 95.19 213 PHE A O 1
ATOM 1656 N N . SER A 1 214 ? 7.552 -6.935 17.696 1.00 93.94 214 SER A N 1
ATOM 1657 C CA . SER A 1 214 ? 6.518 -7.784 18.303 1.00 93.94 214 SER A CA 1
ATOM 1658 C C . SER A 1 214 ? 5.170 -7.717 17.582 1.00 93.94 214 SER A C 1
ATOM 1660 O O . SER A 1 214 ? 4.391 -8.668 17.704 1.00 93.94 214 SER A O 1
ATOM 1662 N N . SER A 1 215 ? 4.939 -6.653 16.802 1.00 96.69 215 SER A N 1
ATOM 1663 C CA . SER A 1 215 ? 3.692 -6.355 16.091 1.00 96.69 215 SER A CA 1
ATOM 1664 C C . SER A 1 215 ? 3.181 -7.541 15.261 1.00 96.69 215 SER A C 1
ATOM 1666 O O . SER A 1 215 ? 3.898 -8.091 14.420 1.00 96.69 215 SER A O 1
ATOM 1668 N N . LYS A 1 216 ? 1.918 -7.933 15.477 1.00 96.00 216 LYS A N 1
ATOM 1669 C CA . LYS A 1 216 ? 1.248 -8.976 14.687 1.00 96.00 216 LYS A CA 1
ATOM 1670 C C . LYS A 1 216 ? 0.940 -8.473 13.285 1.00 96.00 216 LYS A C 1
ATOM 1672 O O . LYS A 1 216 ? 1.091 -9.235 12.329 1.00 96.00 216 LYS A O 1
ATOM 1677 N N . TRP A 1 217 ? 0.544 -7.206 13.157 1.00 97.38 217 TRP A N 1
ATOM 1678 C CA . TRP A 1 217 ? 0.281 -6.601 11.853 1.00 97.38 217 TRP A CA 1
ATOM 1679 C C . TRP A 1 217 ? 1.541 -6.585 10.979 1.00 97.38 217 TRP A C 1
ATOM 1681 O O . TRP A 1 217 ? 1.516 -7.106 9.861 1.00 97.38 217 TRP A O 1
ATOM 1691 N N . LEU A 1 218 ? 2.667 -6.094 11.512 1.00 97.94 218 LEU A N 1
ATOM 1692 C CA . LEU A 1 218 ? 3.939 -6.061 10.786 1.00 97.94 218 LEU A CA 1
ATOM 1693 C C . LEU A 1 218 ? 4.445 -7.464 10.445 1.00 97.94 218 LEU A C 1
ATOM 1695 O O . LEU A 1 218 ? 4.922 -7.673 9.334 1.00 97.94 218 LEU A O 1
ATOM 1699 N N . LYS A 1 219 ? 4.283 -8.454 11.336 1.00 96.88 219 LYS A N 1
ATOM 1700 C CA . LYS A 1 219 ? 4.627 -9.857 11.028 1.00 96.88 219 LYS A CA 1
ATOM 1701 C C . LYS A 1 219 ? 3.801 -10.393 9.860 1.00 96.88 219 LYS A C 1
ATOM 1703 O O . LYS A 1 219 ? 4.344 -11.038 8.962 1.00 96.88 219 LYS A O 1
ATOM 1708 N N . GLY A 1 220 ? 2.503 -10.093 9.848 1.00 96.56 220 GLY A N 1
ATOM 1709 C CA . GLY A 1 220 ? 1.602 -10.443 8.755 1.00 96.56 220 GLY A CA 1
ATOM 1710 C C . GLY A 1 220 ? 2.005 -9.799 7.426 1.00 96.56 220 GLY A C 1
ATOM 1711 O O . GLY A 1 220 ? 2.071 -10.490 6.406 1.00 96.56 220 GLY A O 1
ATOM 1712 N N . MET A 1 221 ? 2.337 -8.504 7.439 1.00 97.56 221 MET A N 1
ATOM 1713 C CA . MET A 1 221 ? 2.844 -7.794 6.259 1.00 97.56 221 MET A CA 1
ATOM 1714 C C . MET A 1 221 ? 4.176 -8.373 5.777 1.00 97.56 221 MET A C 1
ATOM 1716 O O . MET A 1 221 ? 4.272 -8.757 4.616 1.00 97.56 221 MET A O 1
ATOM 1720 N N . ALA A 1 222 ? 5.165 -8.527 6.662 1.00 97.69 222 ALA A N 1
ATOM 1721 C CA . ALA A 1 222 ? 6.479 -9.085 6.341 1.00 97.69 222 ALA A CA 1
ATOM 1722 C C . ALA A 1 222 ? 6.367 -10.472 5.693 1.00 97.69 222 ALA A C 1
ATOM 1724 O O . ALA A 1 222 ? 6.989 -10.759 4.668 1.00 97.69 222 ALA A O 1
ATOM 1725 N N . ARG A 1 223 ? 5.508 -11.329 6.256 1.00 96.00 223 ARG A N 1
ATOM 1726 C CA . ARG A 1 223 ? 5.249 -12.662 5.717 1.00 96.00 223 ARG A CA 1
ATOM 1727 C C . ARG A 1 223 ? 4.553 -12.610 4.363 1.00 96.00 223 ARG A C 1
ATOM 1729 O O . ARG A 1 223 ? 4.935 -13.366 3.473 1.00 96.00 223 ARG A O 1
ATOM 1736 N N . THR A 1 224 ? 3.564 -11.735 4.196 1.00 96.62 224 THR A N 1
ATOM 1737 C CA . THR A 1 224 ? 2.890 -11.523 2.905 1.00 96.62 224 THR A CA 1
ATOM 1738 C C . THR A 1 224 ? 3.901 -11.109 1.840 1.00 96.62 224 THR A C 1
ATOM 1740 O O . THR A 1 224 ? 3.985 -11.761 0.800 1.00 96.62 224 THR A O 1
ATOM 1743 N N . THR A 1 225 ? 4.744 -10.119 2.142 1.00 97.44 225 THR A N 1
ATOM 1744 C CA . THR A 1 225 ? 5.831 -9.660 1.270 1.00 97.44 225 THR A CA 1
ATOM 1745 C C . THR A 1 225 ? 6.751 -10.813 0.879 1.00 97.44 225 THR A C 1
ATOM 1747 O O . THR A 1 225 ? 6.949 -11.066 -0.306 1.00 97.44 225 THR A O 1
ATOM 1750 N N . HIS A 1 226 ? 7.250 -11.587 1.848 1.00 96.62 226 HIS A N 1
ATOM 1751 C CA . HIS A 1 226 ? 8.122 -12.738 1.575 1.00 96.62 226 HIS A CA 1
ATOM 1752 C C . HIS A 1 226 ? 7.460 -13.793 0.679 1.00 96.62 226 HIS A C 1
ATOM 1754 O O . HIS A 1 226 ? 8.094 -14.380 -0.202 1.00 96.62 226 HIS A O 1
ATOM 1760 N N . ILE A 1 227 ? 6.167 -14.050 0.892 1.00 96.00 227 ILE A N 1
ATOM 1761 C CA . ILE A 1 227 ? 5.391 -14.983 0.075 1.00 96.00 227 ILE A CA 1
ATOM 1762 C C . ILE A 1 227 ? 5.275 -14.478 -1.371 1.00 96.00 227 ILE A C 1
ATOM 1764 O O . ILE A 1 227 ? 5.480 -15.279 -2.289 1.00 96.00 227 ILE A O 1
ATOM 1768 N N . CYS A 1 228 ? 4.984 -13.191 -1.569 1.00 96.44 228 CYS A N 1
ATOM 1769 C CA . CYS A 1 228 ? 4.889 -12.557 -2.885 1.00 96.44 228 CYS A CA 1
ATOM 1770 C C . CYS A 1 228 ? 6.238 -12.536 -3.615 1.00 96.44 228 CYS A C 1
ATOM 1772 O O . CYS A 1 228 ? 6.307 -12.941 -4.774 1.00 96.44 228 CYS A O 1
ATOM 1774 N N . LEU A 1 229 ? 7.318 -12.163 -2.926 1.00 97.38 229 LEU A N 1
ATOM 1775 C CA . LEU A 1 229 ? 8.677 -12.166 -3.472 1.00 97.38 229 LEU A CA 1
ATOM 1776 C C . LEU A 1 229 ? 9.087 -13.563 -3.961 1.00 97.38 229 LEU A C 1
ATOM 1778 O O . LEU A 1 229 ? 9.466 -13.730 -5.121 1.00 97.38 229 LEU A O 1
ATOM 1782 N N . ARG A 1 230 ? 8.896 -14.600 -3.129 1.00 96.69 230 ARG A N 1
ATOM 1783 C CA . ARG A 1 230 ? 9.161 -15.994 -3.532 1.00 96.69 230 ARG A CA 1
ATOM 1784 C C . ARG A 1 230 ? 8.275 -16.471 -4.677 1.00 96.69 230 ARG A C 1
ATOM 1786 O O . ARG A 1 230 ? 8.696 -17.327 -5.450 1.00 96.69 230 ARG A O 1
ATOM 1793 N N . HIS A 1 231 ? 7.035 -15.996 -4.752 1.00 96.69 231 HIS A N 1
ATOM 1794 C CA . HIS A 1 231 ? 6.123 -16.341 -5.840 1.00 96.69 231 HIS A CA 1
ATOM 1795 C C . HIS A 1 231 ? 6.623 -15.781 -7.173 1.00 96.69 231 HIS A C 1
ATOM 1797 O O . HIS A 1 231 ? 6.789 -16.551 -8.115 1.00 96.69 231 HIS A O 1
ATOM 1803 N N . MET A 1 232 ? 6.976 -14.493 -7.221 1.00 97.50 232 MET A N 1
ATOM 1804 C CA . MET A 1 232 ? 7.566 -13.865 -8.411 1.00 97.50 232 MET A CA 1
ATOM 1805 C C . MET A 1 232 ? 8.891 -14.528 -8.817 1.00 97.50 232 MET A C 1
ATOM 1807 O O . MET A 1 232 ? 9.098 -14.805 -9.996 1.00 97.50 232 MET A O 1
ATOM 1811 N N . GLN A 1 233 ? 9.750 -14.866 -7.848 1.00 96.94 233 GLN A N 1
ATOM 1812 C CA . GLN A 1 233 ? 11.013 -15.564 -8.110 1.00 96.94 233 GLN A CA 1
ATOM 1813 C C . GLN A 1 233 ? 10.797 -16.962 -8.719 1.00 96.94 233 GLN A C 1
ATOM 1815 O O . GLN A 1 233 ? 11.510 -17.355 -9.636 1.00 96.94 233 GLN A O 1
ATOM 1820 N N . ARG A 1 234 ? 9.795 -17.721 -8.252 1.00 96.88 234 ARG A N 1
ATOM 1821 C CA . ARG A 1 234 ? 9.450 -19.045 -8.815 1.00 96.88 234 ARG A CA 1
ATOM 1822 C C . ARG A 1 234 ? 8.906 -18.981 -10.237 1.00 96.88 234 ARG A C 1
ATOM 1824 O O . ARG A 1 234 ? 8.962 -19.983 -10.941 1.00 96.88 234 ARG A O 1
ATOM 1831 N N . LEU A 1 235 ? 8.370 -17.833 -10.631 1.00 96.94 235 LEU A N 1
ATOM 1832 C CA . LEU A 1 235 ? 7.941 -17.555 -11.997 1.00 96.94 235 LEU A CA 1
ATOM 1833 C C . LEU A 1 235 ? 9.090 -17.011 -12.860 1.00 96.94 235 LEU A C 1
ATOM 1835 O O . LEU A 1 235 ? 8.822 -16.463 -13.923 1.00 96.94 235 LEU A O 1
ATOM 1839 N N . ASP A 1 236 ? 10.345 -17.129 -12.405 1.00 96.69 236 ASP A N 1
ATOM 1840 C CA . ASP A 1 236 ? 11.539 -16.621 -13.100 1.00 96.69 236 ASP A CA 1
ATOM 1841 C C . ASP A 1 236 ? 11.422 -15.122 -13.430 1.00 96.69 236 ASP A C 1
ATOM 1843 O O . ASP A 1 236 ? 11.777 -14.662 -14.512 1.00 96.69 236 ASP A O 1
ATOM 1847 N N . PHE A 1 237 ? 10.779 -14.378 -12.519 1.00 97.56 237 PHE A N 1
ATOM 1848 C CA . PHE A 1 237 ? 10.409 -12.974 -12.687 1.00 97.56 237 PHE A CA 1
ATOM 1849 C C . PHE A 1 237 ? 9.723 -12.650 -14.027 1.00 97.56 237 PHE A C 1
ATOM 1851 O O . PHE A 1 237 ? 9.869 -11.558 -14.577 1.00 97.56 237 PHE A O 1
ATOM 1858 N N . ASN A 1 238 ? 8.956 -13.595 -14.576 1.00 96.31 238 ASN A N 1
ATOM 1859 C CA . ASN A 1 238 ? 8.312 -13.427 -15.867 1.00 96.31 238 ASN A CA 1
ATOM 1860 C C . ASN A 1 238 ? 7.118 -12.459 -15.790 1.00 96.31 238 ASN A C 1
ATOM 1862 O O . ASN A 1 238 ? 5.993 -12.875 -15.534 1.00 96.31 238 ASN A O 1
ATOM 1866 N N . VAL A 1 239 ? 7.354 -11.178 -16.090 1.00 95.75 239 VAL A N 1
ATOM 1867 C CA . VAL A 1 239 ? 6.323 -10.119 -16.130 1.00 95.75 239 VAL A CA 1
ATOM 1868 C C . VAL A 1 239 ? 5.209 -10.352 -17.162 1.00 95.75 239 VAL A C 1
ATOM 1870 O O . VAL A 1 239 ? 4.172 -9.696 -17.098 1.00 95.75 239 VAL A O 1
ATOM 1873 N N . LEU A 1 240 ? 5.406 -11.278 -18.108 1.00 94.56 240 LEU A N 1
ATOM 1874 C CA . LEU A 1 240 ? 4.400 -11.667 -19.102 1.00 94.56 240 LEU A CA 1
ATOM 1875 C C . LEU A 1 240 ? 3.441 -12.744 -18.577 1.00 94.56 240 LEU A C 1
ATOM 1877 O O . LEU A 1 240 ? 2.396 -12.980 -19.178 1.00 94.56 240 LEU A O 1
ATOM 1881 N N . ASP A 1 241 ? 3.794 -13.420 -17.483 1.00 96.00 241 ASP A N 1
ATOM 1882 C CA . ASP A 1 241 ? 2.943 -14.422 -16.852 1.00 96.00 241 ASP A CA 1
ATOM 1883 C C . ASP A 1 241 ? 1.864 -13.724 -16.019 1.00 96.00 241 ASP A C 1
ATOM 1885 O O . ASP A 1 241 ? 2.173 -12.987 -15.084 1.00 96.00 241 ASP A O 1
ATOM 1889 N N . GLU A 1 242 ? 0.586 -13.971 -16.305 1.00 92.38 242 GLU A N 1
ATOM 1890 C CA . GLU A 1 242 ? -0.526 -13.358 -15.560 1.00 92.38 242 GLU A CA 1
ATOM 1891 C C . GLU A 1 242 ? -0.467 -13.654 -14.053 1.00 92.38 242 GLU A C 1
ATOM 1893 O O . GLU A 1 242 ? -0.916 -12.854 -13.226 1.00 92.38 242 GLU A O 1
ATOM 1898 N N . ARG A 1 243 ? 0.149 -14.780 -13.670 1.00 95.06 243 ARG A N 1
ATOM 1899 C CA . ARG A 1 243 ? 0.325 -15.169 -12.268 1.00 95.06 243 ARG A CA 1
ATOM 1900 C C . ARG A 1 243 ? 1.337 -14.290 -11.542 1.00 95.06 243 ARG A C 1
ATOM 1902 O O . ARG A 1 243 ? 1.333 -14.307 -10.315 1.00 95.06 243 ARG A O 1
ATOM 1909 N N . PHE A 1 244 ? 2.189 -13.550 -12.252 1.00 94.94 244 PHE A N 1
ATOM 1910 C CA . PHE A 1 244 ? 3.204 -12.674 -11.664 1.00 94.94 244 PHE A CA 1
ATOM 1911 C C . PHE A 1 244 ? 2.574 -11.556 -10.824 1.00 94.94 244 PHE A C 1
ATOM 1913 O O . PHE A 1 244 ? 2.990 -11.320 -9.690 1.00 94.94 244 PHE A O 1
ATOM 1920 N N . SER A 1 245 ? 1.522 -10.922 -11.350 1.00 92.88 245 SER A N 1
ATOM 1921 C CA . SER A 1 245 ? 0.764 -9.876 -10.651 1.00 92.88 245 SER A CA 1
ATOM 1922 C C . SER A 1 245 ? -0.302 -10.429 -9.701 1.00 92.88 245 SER A C 1
ATOM 1924 O O . SER A 1 245 ? -0.783 -9.705 -8.830 1.00 92.88 245 SER A O 1
ATOM 1926 N N . ALA A 1 246 ? -0.693 -11.695 -9.866 1.00 90.19 246 ALA A N 1
ATOM 1927 C CA . ALA A 1 246 ? -1.759 -12.311 -9.087 1.00 90.19 246 ALA A CA 1
ATOM 1928 C C . ALA A 1 246 ? -1.366 -12.543 -7.618 1.00 90.19 246 ALA A C 1
ATOM 1930 O O . ALA A 1 246 ? -0.193 -12.674 -7.257 1.00 90.19 246 ALA A O 1
ATOM 1931 N N . GLN A 1 247 ? -2.381 -12.652 -6.758 1.00 86.81 247 GLN A N 1
ATOM 1932 C CA . GLN A 1 247 ? -2.182 -13.092 -5.382 1.00 86.81 247 GLN A CA 1
ATOM 1933 C C . GLN A 1 247 ? -1.574 -14.509 -5.370 1.00 86.81 247 GLN A C 1
ATOM 1935 O O . GLN A 1 247 ? -2.094 -15.397 -6.055 1.00 86.81 247 GLN A O 1
ATOM 1940 N N . PRO A 1 248 ? -0.514 -14.766 -4.580 1.00 88.81 248 PRO A N 1
ATOM 1941 C CA . PRO A 1 248 ? 0.070 -16.096 -4.489 1.00 88.81 248 PRO A CA 1
ATOM 1942 C C . PRO A 1 248 ? -0.951 -17.147 -4.022 1.00 88.81 248 PRO A C 1
ATOM 1944 O O . PRO A 1 248 ? -1.752 -16.878 -3.117 1.00 88.81 248 PRO A O 1
ATOM 1947 N N . PRO A 1 249 ? -0.902 -18.375 -4.566 1.00 85.25 249 PRO A N 1
ATOM 1948 C CA . PRO A 1 249 ? -1.849 -19.420 -4.205 1.00 85.25 249 PRO A CA 1
ATOM 1949 C C . PRO A 1 249 ? -1.747 -19.765 -2.717 1.00 85.25 249 PRO A C 1
ATOM 1951 O O . PRO A 1 249 ? -0.655 -19.827 -2.136 1.00 85.25 249 PRO A O 1
ATOM 1954 N N . PHE A 1 250 ? -2.910 -20.001 -2.107 1.00 85.44 250 PHE A N 1
ATOM 1955 C CA . PHE A 1 250 ? -3.059 -20.358 -0.694 1.00 85.44 250 PHE A CA 1
ATOM 1956 C C . PHE A 1 250 ? -2.447 -19.348 0.289 1.00 85.44 250 PHE A C 1
ATOM 1958 O O . PHE A 1 250 ? -2.107 -19.732 1.410 1.00 85.44 250 PHE A O 1
ATOM 1965 N N . LEU A 1 251 ? -2.308 -18.067 -0.091 1.00 85.94 251 LEU A N 1
ATOM 1966 C CA . LEU A 1 251 ? -1.739 -17.032 0.782 1.00 85.94 251 LEU A CA 1
ATOM 1967 C C . LEU A 1 251 ? -2.386 -17.041 2.174 1.00 85.94 251 LEU A C 1
ATOM 1969 O O . LEU A 1 251 ? -1.680 -17.066 3.173 1.00 85.94 251 LEU A O 1
ATOM 1973 N N . GLN A 1 252 ? -3.716 -17.101 2.234 1.00 85.25 252 GLN A N 1
ATOM 1974 C CA . GLN A 1 252 ? -4.481 -17.090 3.485 1.00 85.25 252 GLN A CA 1
ATOM 1975 C C . GLN A 1 252 ? -4.089 -18.247 4.420 1.00 85.25 252 GLN A C 1
ATOM 1977 O O . GLN A 1 252 ? -3.770 -18.027 5.585 1.00 85.25 252 GLN A O 1
ATOM 1982 N N . ILE A 1 253 ? -4.026 -19.476 3.895 1.00 82.75 253 ILE A N 1
ATOM 1983 C CA . ILE A 1 253 ? -3.603 -20.664 4.656 1.00 82.75 253 ILE A CA 1
ATOM 1984 C C . ILE A 1 253 ? -2.154 -20.501 5.113 1.00 82.75 253 ILE A C 1
ATOM 1986 O O . ILE A 1 253 ? -1.816 -20.743 6.270 1.00 82.75 253 ILE A O 1
ATOM 1990 N N . ARG A 1 254 ? -1.289 -20.038 4.207 1.00 84.00 254 ARG A N 1
ATOM 1991 C CA . ARG A 1 254 ? 0.123 -19.824 4.505 1.00 84.00 254 ARG A CA 1
ATOM 1992 C C . ARG A 1 254 ? 0.332 -18.756 5.562 1.00 84.00 254 ARG A C 1
ATOM 1994 O O . ARG A 1 254 ? 1.329 -18.873 6.242 1.00 84.00 254 ARG A O 1
ATOM 2001 N N . LEU A 1 255 ? -0.547 -17.767 5.710 1.00 84.94 255 LEU A N 1
ATOM 2002 C CA . LEU A 1 255 ? -0.467 -16.756 6.768 1.00 84.94 255 LEU A CA 1
ATOM 2003 C C . LEU A 1 255 ? -0.898 -17.286 8.144 1.00 84.94 255 LEU A C 1
ATOM 2005 O O . LEU A 1 255 ? -0.446 -16.739 9.144 1.00 84.94 255 LEU A O 1
ATOM 2009 N N . LEU A 1 256 ? -1.718 -18.341 8.206 1.00 79.44 256 LEU A N 1
ATOM 2010 C CA . LEU A 1 256 ? -2.138 -18.978 9.464 1.00 79.44 256 LEU A CA 1
ATOM 2011 C C . LEU A 1 256 ? -1.106 -19.970 10.019 1.00 79.44 256 LEU A C 1
ATOM 2013 O O . LEU A 1 256 ? -1.032 -20.169 11.226 1.00 79.44 256 LEU A O 1
ATOM 2017 N N . LEU A 1 257 ? -0.329 -20.620 9.148 1.00 76.19 257 LEU A N 1
ATOM 2018 C CA . LEU A 1 257 ? 0.527 -21.764 9.498 1.00 76.19 257 LEU A CA 1
ATOM 2019 C C . LEU A 1 257 ? 1.938 -21.397 9.987 1.00 76.19 257 LEU A C 1
ATOM 2021 O O . LEU A 1 257 ? 2.882 -22.155 9.792 1.00 76.19 257 LEU A O 1
ATOM 2025 N N . GLY A 1 258 ? 2.157 -20.216 10.549 1.00 59.28 258 GLY A N 1
ATOM 2026 C CA . GLY A 1 258 ? 3.478 -19.859 11.100 1.00 59.28 258 GLY A CA 1
ATOM 2027 C C . GLY A 1 258 ? 3.524 -18.484 11.707 1.00 59.28 258 GLY A C 1
ATOM 2028 O O . GLY A 1 258 ? 4.628 -18.099 12.121 1.00 59.28 258 GLY A O 1
#

Foldseek 3Di:
DPPDDAPLLVQCCVPPVLQSLLLVVAPPVLSLLLSLLSSLLVVLLCLLVPDPALVSSVVVLVLVLVQLVCLVVVHDHDPDSSSVSNSVLCVVLVQDSVLSVLQSVLSNCSSVLDAAQDLVSLLVSLLSHQLSSQVSSCSSRVFDCQLSSLLSSLLSLLLQLLCLLVQVVVVGHNQHCVLPDSVCLQPPLVSVLVRLVVSLVSSVVSLVVSPDGDDSSSVSSSQQSVQLSVQCVVVSVNSVDPCNNDRHPPSSVSSVPD

pLDDT: mean 94.43, std 7.39, range [36.19, 98.75]

InterPro domains:
  IPR002060 Squalene/phytoene synthase [PF00494] (12-178)
  IPR008949 Isoprenoid synthase domain superfamily [G3DSA:1.10.600.10] (1-240)
  IPR008949 Isoprenoid synthase domain superfamily [SSF48576] (5-245)

Radius of gyration: 18.16 Å; chains: 1; bounding box: 44×42×44 Å